Protein AF-A0A7C5ZHQ1-F1 (afdb_monomer_lite)

pLDDT: mean 88.55, std 10.85, range [37.56, 97.75]

Structure (mmCIF, N/CA/C/O backbone):
data_AF-A0A7C5ZHQ1-F1
#
_entry.id   AF-A0A7C5ZHQ1-F1
#
loop_
_atom_site.group_PDB
_atom_site.id
_atom_site.type_symbol
_atom_site.label_atom_id
_atom_site.label_alt_id
_atom_site.label_comp_id
_atom_site.label_asym_id
_atom_site.label_entity_id
_atom_site.label_seq_id
_atom_site.pdbx_PDB_ins_code
_atom_site.Cartn_x
_atom_site.Cartn_y
_atom_site.Cartn_z
_atom_site.occupancy
_atom_site.B_iso_or_equiv
_atom_site.auth_seq_id
_atom_site.auth_comp_id
_atom_site.auth_asym_id
_atom_site.auth_atom_id
_atom_site.pdbx_PDB_model_num
ATOM 1 N N . GLU A 1 1 ? 16.120 20.646 -2.372 1.00 39.62 1 GLU A N 1
ATOM 2 C CA . GLU A 1 1 ? 16.881 20.380 -3.609 1.00 39.62 1 GLU A CA 1
ATOM 3 C C . GLU A 1 1 ? 17.070 18.879 -3.757 1.00 39.62 1 GLU A C 1
ATOM 5 O O . GLU A 1 1 ? 17.712 18.281 -2.909 1.00 39.62 1 GLU A O 1
ATOM 10 N N . LEU A 1 2 ? 16.425 18.251 -4.745 1.00 37.56 2 LEU A N 1
ATOM 11 C CA . LEU A 1 2 ? 16.516 16.798 -5.001 1.00 37.56 2 LEU A CA 1
ATOM 12 C C . LEU A 1 2 ? 17.622 16.435 -6.005 1.00 37.56 2 LEU A C 1
ATOM 14 O O . LEU A 1 2 ? 17.904 15.263 -6.223 1.00 37.56 2 LEU A O 1
ATOM 18 N N . LEU A 1 3 ? 18.259 17.443 -6.597 1.00 44.66 3 LEU A N 1
ATOM 19 C CA . LEU A 1 3 ? 19.400 17.299 -7.486 1.00 44.66 3 LEU A CA 1
ATOM 20 C C . LEU A 1 3 ? 20.537 18.077 -6.831 1.00 44.66 3 LEU A C 1
ATOM 22 O O . LEU A 1 3 ? 20.483 19.302 -6.752 1.00 44.66 3 LEU A O 1
ATOM 26 N N . GLY A 1 4 ? 21.498 17.352 -6.259 1.00 46.84 4 GLY A N 1
ATOM 27 C CA . GLY A 1 4 ? 22.698 17.939 -5.672 1.00 46.84 4 GLY A CA 1
ATOM 28 C C . GLY A 1 4 ? 23.539 18.700 -6.703 1.00 46.84 4 GLY A C 1
ATOM 29 O O . GLY A 1 4 ? 23.222 18.751 -7.893 1.00 46.84 4 GLY A O 1
ATOM 30 N N . GLN A 1 5 ? 24.634 19.293 -6.224 1.00 54.59 5 GLN A N 1
ATOM 31 C CA . GLN A 1 5 ? 25.626 19.986 -7.047 1.00 54.59 5 GLN A CA 1
ATOM 32 C C . GLN A 1 5 ? 26.009 19.150 -8.285 1.00 54.59 5 GLN A C 1
ATOM 34 O O . GLN A 1 5 ? 26.248 17.952 -8.168 1.00 54.59 5 GLN A O 1
ATOM 39 N N . ARG A 1 6 ? 26.010 19.807 -9.458 1.00 60.72 6 ARG A N 1
ATOM 40 C CA . ARG A 1 6 ? 26.312 19.296 -10.815 1.00 60.72 6 ARG A CA 1
ATOM 41 C C . ARG A 1 6 ? 26.947 17.895 -10.850 1.00 60.72 6 ARG A C 1
ATOM 43 O O . ARG A 1 6 ? 28.128 17.740 -10.550 1.00 60.72 6 ARG A O 1
ATOM 50 N N . GLY A 1 7 ? 26.179 16.898 -11.294 1.00 61.75 7 GLY A N 1
ATOM 51 C CA . GLY A 1 7 ? 26.716 15.573 -11.601 1.00 61.75 7 GLY A CA 1
ATOM 52 C C . GLY A 1 7 ? 27.712 15.637 -12.763 1.00 61.75 7 GLY A C 1
ATOM 53 O O . GLY A 1 7 ? 27.468 16.316 -13.755 1.00 61.75 7 GLY A O 1
ATOM 54 N N . THR A 1 8 ? 28.835 14.929 -12.645 1.00 73.75 8 THR A N 1
ATOM 55 C CA . THR A 1 8 ? 29.870 14.805 -13.692 1.00 73.75 8 THR A CA 1
ATOM 56 C C . THR A 1 8 ? 29.527 13.767 -14.764 1.00 73.75 8 THR A C 1
ATOM 58 O O . THR A 1 8 ? 30.290 13.578 -15.708 1.00 73.75 8 THR A O 1
ATOM 61 N N . GLN A 1 9 ? 28.394 13.078 -14.619 1.00 79.50 9 GLN A N 1
ATOM 62 C CA . GLN A 1 9 ? 27.964 12.018 -15.524 1.00 79.50 9 GLN A CA 1
ATOM 63 C C . GLN A 1 9 ? 27.298 12.597 -16.773 1.00 79.50 9 GLN A C 1
ATOM 65 O O . GLN A 1 9 ? 26.515 13.546 -16.695 1.00 79.50 9 GLN A O 1
ATOM 70 N N . ARG A 1 10 ? 27.587 12.001 -17.933 1.00 86.06 10 ARG A N 1
ATOM 71 C CA . ARG A 1 10 ? 26.958 12.366 -19.206 1.00 86.06 10 ARG A CA 1
ATOM 72 C C . ARG A 1 10 ? 25.469 12.015 -19.152 1.00 86.06 10 ARG A C 1
ATOM 74 O O . ARG A 1 10 ? 25.137 10.867 -18.885 1.00 86.06 10 ARG A O 1
ATOM 81 N N . LEU A 1 11 ? 24.591 12.983 -19.405 1.00 89.62 11 LEU A N 1
ATOM 82 C CA . LEU A 1 11 ? 23.150 12.766 -19.561 1.00 89.62 11 LEU A CA 1
ATOM 83 C C . LEU A 1 11 ? 22.797 12.823 -21.048 1.00 89.62 11 LEU A C 1
ATOM 85 O O . LEU A 1 11 ? 23.154 13.790 -21.720 1.00 89.62 11 LEU A O 1
ATOM 89 N N . GLN A 1 12 ? 22.076 11.822 -21.542 1.00 90.88 12 GLN A N 1
ATOM 90 C CA . GLN A 1 12 ? 21.557 11.803 -22.907 1.00 90.88 12 GLN A CA 1
ATOM 91 C C . GLN A 1 12 ? 20.102 11.341 -22.943 1.00 90.88 12 GLN A C 1
ATOM 93 O O . GLN A 1 12 ? 19.699 10.479 -22.164 1.00 90.88 12 GLN A O 1
ATOM 98 N N . VAL A 1 13 ? 19.328 11.914 -23.863 1.00 91.00 13 VAL A N 1
ATOM 99 C CA . VAL A 1 13 ? 18.010 11.405 -24.253 1.00 91.00 13 VAL A CA 1
ATOM 100 C C . VAL A 1 13 ? 18.204 10.635 -25.549 1.00 91.00 13 VAL A C 1
ATOM 102 O O . VAL A 1 13 ? 18.866 11.143 -26.456 1.00 91.00 13 VAL A O 1
ATOM 105 N N . ALA A 1 14 ? 17.682 9.418 -25.627 1.00 92.50 14 ALA A N 1
ATOM 106 C CA . ALA A 1 14 ? 17.893 8.549 -26.775 1.00 92.50 14 ALA A CA 1
ATOM 107 C C . ALA A 1 14 ? 16.571 7.963 -27.276 1.00 92.50 14 ALA A C 1
ATOM 109 O O . ALA A 1 14 ? 15.666 7.687 -26.491 1.00 92.50 14 ALA A O 1
ATOM 110 N N . ASP A 1 15 ? 16.490 7.777 -28.592 1.00 91.06 15 ASP A N 1
ATOM 111 C CA . ASP A 1 15 ? 15.394 7.086 -29.271 1.00 91.06 15 ASP A CA 1
ATOM 112 C C . ASP A 1 15 ? 15.717 5.578 -29.314 1.00 91.06 15 ASP A C 1
ATOM 114 O O . ASP A 1 15 ? 16.823 5.214 -29.741 1.00 91.06 15 ASP A O 1
ATOM 118 N N . PRO A 1 16 ? 14.794 4.693 -28.892 1.00 89.38 16 PRO A N 1
ATOM 119 C CA . PRO A 1 16 ? 15.005 3.245 -28.878 1.00 89.38 16 PRO A CA 1
ATOM 120 C C . PRO A 1 16 ? 15.364 2.697 -30.260 1.00 89.38 16 PRO A C 1
ATOM 122 O O . PRO A 1 16 ? 16.116 1.730 -30.366 1.00 89.38 16 PRO A O 1
ATOM 125 N N . ASN A 1 17 ? 14.871 3.319 -31.331 1.00 87.19 17 ASN A N 1
ATOM 126 C CA . ASN A 1 17 ? 15.088 2.877 -32.701 1.00 87.19 17 ASN A CA 1
ATOM 127 C C . ASN A 1 17 ? 16.434 3.315 -33.279 1.00 87.19 17 ASN A C 1
ATOM 129 O O . ASN A 1 17 ? 16.957 2.637 -34.168 1.00 87.19 17 ASN A O 1
ATOM 133 N N . ALA A 1 18 ? 17.010 4.397 -32.753 1.00 88.38 18 ALA A N 1
ATOM 134 C CA . ALA A 1 18 ? 18.324 4.904 -33.145 1.00 88.38 18 ALA A CA 1
ATOM 135 C C . ALA A 1 18 ? 19.458 4.405 -32.231 1.00 88.38 18 ALA A C 1
ATOM 137 O O . ALA A 1 18 ? 20.627 4.437 -32.620 1.00 88.38 18 ALA A O 1
ATOM 138 N N . CYS A 1 19 ? 19.134 3.944 -31.021 1.00 87.69 19 CYS A N 1
ATOM 139 C CA . CYS A 1 19 ? 20.106 3.450 -30.056 1.00 87.69 19 CYS A CA 1
ATOM 140 C C . CYS A 1 19 ? 20.416 1.962 -30.286 1.00 87.69 19 CYS A C 1
ATOM 142 O O . CYS A 1 19 ? 19.521 1.118 -30.330 1.00 87.69 19 CYS A O 1
ATOM 144 N N . THR A 1 20 ? 21.701 1.637 -30.432 1.00 85.69 20 THR A N 1
ATOM 145 C CA . THR A 1 20 ? 22.190 0.257 -30.619 1.00 85.69 20 THR A CA 1
ATOM 146 C C . THR A 1 20 ? 22.999 -0.259 -29.430 1.00 85.69 20 THR A C 1
ATOM 148 O O . THR A 1 20 ? 23.159 -1.468 -29.294 1.00 85.69 20 THR A O 1
ATOM 151 N N . ALA A 1 21 ? 23.483 0.634 -28.561 1.00 87.69 21 ALA A N 1
ATOM 152 C CA . ALA A 1 21 ? 24.219 0.307 -27.346 1.00 87.69 21 ALA A CA 1
ATOM 153 C C . ALA A 1 21 ? 24.076 1.427 -26.304 1.00 87.69 21 ALA A C 1
ATOM 155 O O . ALA A 1 21 ? 23.917 2.600 -26.654 1.00 87.69 21 ALA A O 1
ATOM 156 N N . LEU A 1 22 ? 24.148 1.059 -25.023 1.00 90.69 22 LEU A N 1
ATOM 157 C CA . LEU A 1 22 ? 24.179 2.011 -23.916 1.00 90.69 22 LEU A CA 1
ATOM 158 C C . LEU A 1 22 ? 25.616 2.472 -23.661 1.00 90.69 22 LEU A C 1
ATOM 160 O O . LEU A 1 22 ? 26.512 1.658 -23.456 1.00 90.69 22 LEU A O 1
ATOM 164 N N . GLU A 1 23 ? 25.808 3.786 -23.630 1.00 87.50 23 GLU A N 1
ATOM 165 C CA . GLU A 1 23 ? 27.085 4.419 -23.299 1.00 87.50 23 GLU A CA 1
ATOM 166 C C . GLU A 1 23 ? 27.177 4.715 -21.790 1.00 87.50 23 GLU A C 1
ATOM 168 O O . GLU A 1 23 ? 26.143 4.953 -21.151 1.00 87.50 23 GLU A O 1
ATOM 173 N N . PRO A 1 24 ? 28.391 4.774 -21.205 1.00 90.06 24 PRO A N 1
ATOM 174 C CA . PRO A 1 24 ? 28.573 5.168 -19.812 1.00 90.06 24 PRO A CA 1
ATOM 175 C C . PRO A 1 24 ? 27.948 6.536 -19.502 1.00 90.06 24 PRO A C 1
ATOM 177 O O . PRO A 1 24 ? 28.235 7.542 -20.158 1.00 90.06 24 PRO A O 1
ATOM 180 N N . GLY A 1 25 ? 27.110 6.575 -18.467 1.00 91.62 25 GLY A N 1
ATOM 181 C CA . GLY A 1 25 ? 26.394 7.771 -18.035 1.00 91.62 25 GLY A CA 1
ATOM 182 C C . GLY A 1 25 ? 24.930 7.479 -17.716 1.00 91.62 25 GLY A C 1
ATOM 183 O O . GLY A 1 25 ? 24.566 6.373 -17.324 1.00 91.62 25 GLY A O 1
ATOM 184 N N . ILE A 1 26 ? 24.087 8.497 -17.868 1.00 92.94 26 ILE A N 1
ATOM 185 C CA . ILE A 1 26 ? 22.640 8.421 -17.680 1.00 92.94 26 ILE A CA 1
ATOM 186 C C . ILE A 1 26 ? 21.984 8.521 -19.055 1.00 92.94 26 ILE A C 1
ATOM 188 O O . ILE A 1 26 ? 22.068 9.556 -19.717 1.00 92.94 26 ILE A O 1
ATOM 192 N N . THR A 1 27 ? 21.299 7.457 -19.464 1.00 93.56 27 THR A N 1
ATOM 193 C CA . THR A 1 27 ? 20.455 7.456 -20.662 1.00 93.56 27 THR A CA 1
ATOM 194 C C . THR A 1 27 ? 18.993 7.516 -20.240 1.00 93.56 27 THR A C 1
ATOM 196 O O . THR A 1 27 ? 18.531 6.672 -19.476 1.00 93.56 27 THR A O 1
ATOM 199 N N . VAL A 1 28 ? 18.269 8.515 -20.736 1.00 94.00 28 VAL A N 1
ATOM 200 C CA . VAL A 1 28 ? 16.812 8.621 -20.631 1.00 94.00 28 VAL A CA 1
ATOM 201 C C . VAL A 1 28 ? 16.239 8.153 -21.964 1.00 94.00 28 VAL A C 1
ATOM 203 O O . VAL A 1 28 ? 16.342 8.858 -22.966 1.00 94.00 28 VAL A O 1
ATOM 206 N N . GLY A 1 29 ? 15.709 6.934 -21.988 1.00 92.75 29 GLY A N 1
ATOM 207 C CA . GLY A 1 29 ? 15.107 6.361 -23.187 1.00 92.75 29 GLY A CA 1
ATOM 208 C C . GLY A 1 29 ? 13.695 6.891 -23.413 1.00 92.75 29 GLY A C 1
ATOM 209 O O . GLY A 1 29 ? 12.883 6.860 -22.489 1.00 92.75 29 GLY A O 1
ATOM 210 N N . ASP A 1 30 ? 13.406 7.365 -24.623 1.00 93.31 30 ASP A N 1
ATOM 211 C CA . ASP A 1 30 ? 12.029 7.643 -25.037 1.00 93.31 30 ASP A CA 1
ATOM 212 C C . ASP A 1 30 ? 11.257 6.327 -25.227 1.00 93.31 30 ASP A C 1
ATOM 214 O O . ASP A 1 30 ? 11.829 5.322 -25.653 1.00 93.31 30 ASP A O 1
ATOM 218 N N . ALA A 1 31 ? 9.974 6.305 -24.883 1.00 92.81 31 ALA A N 1
ATOM 219 C CA . ALA A 1 31 ? 9.137 5.116 -25.013 1.00 92.81 31 ALA A CA 1
ATOM 220 C C . ALA A 1 31 ? 7.671 5.511 -25.211 1.00 92.81 31 ALA A C 1
ATOM 222 O O . ALA A 1 31 ? 6.992 5.928 -24.270 1.00 92.81 31 ALA A O 1
ATOM 223 N N . GLY A 1 32 ? 7.180 5.363 -26.444 1.00 92.69 32 GLY A N 1
ATOM 224 C CA . GLY A 1 32 ? 5.777 5.595 -26.793 1.00 92.69 32 GLY A CA 1
ATOM 225 C C . GLY A 1 32 ? 4.944 4.313 -26.823 1.00 92.69 32 GLY A C 1
ATOM 226 O O . GLY A 1 32 ? 3.716 4.369 -26.745 1.00 92.69 32 GLY A O 1
ATOM 227 N N . THR A 1 33 ? 5.598 3.156 -26.939 1.00 93.62 33 THR A N 1
ATOM 228 C CA . THR A 1 33 ? 4.967 1.844 -27.117 1.00 93.62 33 THR A CA 1
ATOM 229 C C . THR A 1 33 ? 5.602 0.769 -26.231 1.00 93.62 33 THR A C 1
ATOM 231 O O . THR A 1 33 ? 6.696 0.941 -25.698 1.00 93.62 33 THR A O 1
ATOM 234 N N . ALA A 1 34 ? 4.923 -0.373 -26.076 1.00 92.50 34 ALA A N 1
ATOM 235 C CA . ALA A 1 34 ? 5.486 -1.524 -25.365 1.00 92.50 34 ALA A CA 1
ATOM 236 C C . ALA A 1 34 ? 6.745 -2.080 -26.059 1.00 92.50 34 ALA A C 1
ATOM 238 O O . ALA A 1 34 ? 7.681 -2.495 -25.376 1.00 92.50 34 ALA A O 1
ATOM 239 N N . ASP A 1 35 ? 6.792 -2.021 -27.392 1.00 93.94 35 ASP A N 1
ATOM 240 C CA . ASP A 1 35 ? 7.933 -2.481 -28.187 1.00 93.94 35 ASP A CA 1
ATOM 241 C C . ASP A 1 35 ? 9.181 -1.621 -27.930 1.00 93.94 35 ASP A C 1
ATOM 243 O O . ASP A 1 35 ? 10.290 -2.149 -27.839 1.00 93.94 35 ASP A O 1
ATOM 247 N N . ASP A 1 36 ? 9.007 -0.310 -27.727 1.00 94.94 36 ASP A N 1
ATOM 248 C CA . ASP A 1 36 ? 10.097 0.593 -27.336 1.00 94.94 36 ASP A CA 1
ATOM 249 C C .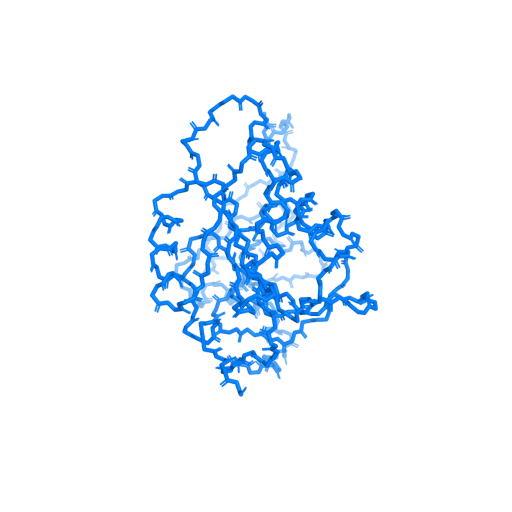 ASP A 1 36 ? 10.706 0.182 -25.987 1.00 94.94 36 ASP A C 1
ATOM 251 O O . ASP A 1 36 ? 11.927 0.141 -25.821 1.00 94.94 36 ASP A O 1
ATOM 255 N N . VAL A 1 37 ? 9.853 -0.171 -25.020 1.00 94.94 37 VAL A N 1
ATOM 256 C CA . VAL A 1 37 ? 10.268 -0.636 -23.687 1.00 94.94 37 VAL A CA 1
ATOM 257 C C . VAL A 1 37 ? 11.000 -1.977 -23.778 1.00 94.94 37 VAL A C 1
ATOM 259 O O . VAL A 1 37 ? 12.043 -2.156 -23.143 1.00 94.94 37 VAL A O 1
ATOM 262 N N . ASP A 1 38 ? 10.497 -2.910 -24.591 1.00 94.06 38 ASP A N 1
ATOM 263 C CA . ASP A 1 38 ? 11.162 -4.192 -24.848 1.00 94.06 38 ASP A CA 1
ATOM 264 C C . ASP A 1 38 ? 12.528 -3.998 -25.518 1.00 94.06 38 ASP A C 1
ATOM 266 O O . ASP A 1 38 ? 13.496 -4.683 -25.164 1.00 94.06 38 ASP A O 1
ATOM 270 N N . ARG A 1 39 ? 12.647 -3.017 -26.419 1.00 94.00 39 ARG A N 1
ATOM 271 C CA . ARG A 1 39 ? 13.914 -2.656 -27.055 1.00 94.00 39 ARG A CA 1
ATOM 272 C C . ARG A 1 39 ? 14.918 -2.115 -26.044 1.00 94.00 39 ARG A C 1
ATOM 274 O O . ARG A 1 39 ? 16.043 -2.612 -26.002 1.00 94.00 39 ARG A O 1
ATOM 281 N N . TRP A 1 40 ? 14.518 -1.197 -25.165 1.00 95.06 40 TRP A N 1
ATOM 282 C CA . TRP A 1 40 ? 15.386 -0.731 -24.078 1.00 95.06 40 TRP A CA 1
ATOM 283 C C . TRP A 1 40 ? 15.836 -1.859 -23.155 1.00 95.06 40 TRP A C 1
ATOM 285 O O . TRP A 1 40 ? 17.006 -1.914 -22.779 1.00 95.06 40 TRP A O 1
ATOM 295 N N . ALA A 1 41 ? 14.935 -2.783 -22.817 1.00 94.81 41 ALA A N 1
ATOM 296 C CA . ALA A 1 41 ? 15.270 -3.920 -21.967 1.00 94.81 41 ALA A CA 1
ATOM 297 C C . ALA A 1 41 ? 16.312 -4.840 -22.622 1.00 94.81 41 ALA A C 1
ATOM 299 O O . ALA A 1 41 ? 17.154 -5.399 -21.919 1.00 94.81 41 ALA A O 1
ATOM 300 N N . SER A 1 42 ? 16.286 -4.965 -23.953 1.00 93.50 42 SER A N 1
ATOM 301 C CA . SER A 1 42 ? 17.243 -5.784 -24.705 1.00 93.50 42 SER A CA 1
ATOM 302 C C . SER A 1 42 ? 18.668 -5.209 -24.727 1.00 93.50 42 SER A C 1
ATOM 304 O O . SER A 1 42 ? 19.627 -5.962 -24.869 1.00 93.50 42 SER A O 1
ATOM 306 N N . LEU A 1 43 ? 18.819 -3.891 -24.543 1.00 93.38 43 LEU A N 1
ATOM 307 C CA . LEU A 1 43 ? 20.116 -3.202 -24.535 1.00 93.38 43 LEU A CA 1
ATOM 308 C C . LEU A 1 43 ? 20.844 -3.266 -23.181 1.00 93.38 43 LEU A C 1
ATOM 310 O O . LEU A 1 43 ? 21.981 -2.803 -23.067 1.00 93.38 43 LEU A O 1
ATOM 314 N N . LEU A 1 44 ? 20.212 -3.808 -22.135 1.00 92.88 44 LEU A N 1
ATOM 315 C CA . LEU A 1 44 ? 20.801 -3.850 -20.798 1.00 92.88 44 LEU A CA 1
ATOM 316 C C . LEU A 1 44 ? 21.887 -4.927 -20.682 1.00 92.88 44 LEU A C 1
ATOM 318 O O . LEU A 1 44 ? 21.608 -6.126 -20.679 1.00 92.88 44 LEU A O 1
ATOM 322 N N . GLY A 1 45 ? 23.128 -4.479 -20.494 1.00 86.94 45 GLY A N 1
ATOM 323 C CA . GLY A 1 45 ? 24.242 -5.317 -20.052 1.00 86.94 45 GLY A CA 1
ATOM 324 C C . GLY A 1 45 ? 24.302 -5.488 -18.527 1.00 86.94 45 GLY A C 1
ATOM 325 O O . GLY A 1 45 ? 23.488 -4.943 -17.783 1.00 86.94 45 GLY A O 1
ATOM 326 N N . GLN A 1 46 ? 25.312 -6.219 -18.041 1.00 86.06 46 GLN A N 1
ATOM 327 C CA . GLN A 1 46 ? 25.541 -6.426 -16.599 1.00 86.06 46 GLN A CA 1
ATOM 328 C C . GLN A 1 46 ? 25.972 -5.152 -15.853 1.00 86.06 46 GLN A C 1
ATOM 330 O O . GLN A 1 46 ? 25.808 -5.072 -14.639 1.00 86.06 46 GLN A O 1
ATOM 335 N N . GLU A 1 47 ? 26.505 -4.162 -16.571 1.00 90.00 47 GLU A N 1
ATOM 336 C CA . GLU A 1 47 ? 27.007 -2.900 -16.009 1.00 90.00 47 GLU A CA 1
ATOM 337 C C . GLU A 1 47 ? 25.948 -1.786 -15.982 1.00 90.00 47 GLU A C 1
ATOM 339 O O . GLU A 1 47 ? 26.191 -0.702 -15.453 1.00 90.00 47 GLU A O 1
ATOM 344 N N . ALA A 1 48 ? 24.760 -2.040 -16.538 1.00 91.56 48 ALA A N 1
ATOM 345 C CA . ALA A 1 48 ? 23.664 -1.085 -16.539 1.00 91.56 48 ALA A CA 1
ATOM 346 C C . ALA A 1 48 ? 22.824 -1.219 -15.260 1.00 91.56 48 ALA A C 1
ATOM 348 O O . ALA A 1 48 ? 22.392 -2.314 -14.893 1.00 91.56 48 ALA A O 1
ATOM 349 N N . LEU A 1 49 ? 22.530 -0.089 -14.612 1.00 93.56 49 LEU A N 1
ATOM 350 C CA . LEU A 1 49 ? 21.551 -0.016 -13.529 1.00 93.56 49 LEU A CA 1
ATOM 351 C C . LEU A 1 49 ? 20.198 0.442 -14.104 1.00 93.56 49 LEU A C 1
ATOM 353 O O . LEU A 1 49 ? 20.029 1.639 -14.351 1.00 93.56 49 LEU A O 1
ATOM 357 N N . PRO A 1 50 ? 19.233 -0.468 -14.342 1.00 94.06 50 PRO A N 1
ATOM 358 C CA . PRO A 1 50 ? 17.939 -0.088 -14.893 1.00 94.06 50 PRO A CA 1
ATOM 359 C C . PRO A 1 50 ? 17.136 0.755 -13.896 1.00 94.06 50 PRO A C 1
ATOM 361 O O . PRO A 1 50 ? 17.080 0.455 -12.702 1.00 94.06 50 PRO A O 1
ATOM 364 N N . CYS A 1 51 ? 16.464 1.784 -14.406 1.00 93.94 51 CYS A N 1
ATOM 365 C CA . CYS A 1 51 ? 15.543 2.627 -13.653 1.00 93.94 51 CYS A CA 1
ATOM 366 C C . CYS A 1 51 ? 14.300 2.881 -14.512 1.00 93.94 51 CYS A C 1
ATOM 368 O O . CYS A 1 51 ? 14.423 3.327 -15.649 1.00 93.94 51 CYS A O 1
ATOM 370 N N . GLY A 1 52 ? 13.113 2.579 -13.988 1.00 92.06 52 GLY A N 1
ATOM 371 C CA . GLY A 1 52 ? 11.860 2.714 -14.726 1.00 92.06 52 GLY A CA 1
ATOM 372 C C . GLY A 1 52 ? 10.655 2.238 -13.921 1.00 92.06 52 GLY A C 1
ATOM 373 O O . GLY A 1 52 ? 10.761 1.958 -12.725 1.00 92.06 52 GLY A O 1
ATOM 374 N N . ALA A 1 53 ? 9.501 2.167 -14.579 1.00 88.56 53 ALA A N 1
ATOM 375 C CA . ALA A 1 53 ? 8.274 1.642 -13.994 1.00 88.56 53 ALA A CA 1
ATOM 376 C C . ALA A 1 53 ? 8.182 0.107 -14.143 1.00 88.56 53 ALA A C 1
ATOM 378 O O . ALA A 1 53 ? 9.112 -0.563 -14.599 1.00 88.56 53 ALA A O 1
ATOM 379 N N . ALA A 1 54 ? 7.075 -0.471 -13.668 1.00 87.88 54 ALA A N 1
ATOM 380 C CA . ALA A 1 54 ? 6.888 -1.920 -13.589 1.00 87.88 54 ALA A CA 1
ATOM 381 C C . ALA A 1 54 ? 6.920 -2.620 -14.960 1.00 87.88 54 ALA A C 1
ATOM 383 O O . ALA A 1 54 ? 7.408 -3.742 -15.059 1.00 87.88 54 ALA A O 1
ATOM 384 N N . ASP A 1 55 ? 6.441 -1.951 -16.004 1.00 90.31 55 ASP A N 1
ATOM 385 C CA . ASP A 1 55 ? 6.477 -2.396 -17.398 1.00 90.31 55 ASP A CA 1
ATOM 386 C C . ASP A 1 55 ? 7.907 -2.604 -17.912 1.00 90.31 55 ASP A C 1
ATOM 388 O O . ASP A 1 55 ? 8.193 -3.634 -18.524 1.00 90.31 55 ASP A O 1
ATOM 392 N N . PHE A 1 56 ? 8.828 -1.693 -17.589 1.00 94.81 56 PHE A N 1
ATOM 393 C CA . PHE A 1 56 ? 10.236 -1.836 -17.941 1.00 94.81 56 PHE A CA 1
ATOM 394 C C . PHE A 1 56 ? 10.866 -3.037 -17.239 1.00 94.81 56 PHE A C 1
ATOM 396 O O . PHE A 1 56 ? 11.496 -3.873 -17.881 1.00 94.81 56 PHE A O 1
ATOM 403 N N . PHE A 1 57 ? 10.628 -3.209 -15.937 1.00 93.31 57 PHE A N 1
ATOM 404 C CA . PHE A 1 57 ? 11.115 -4.396 -15.230 1.00 93.31 57 PHE A CA 1
ATOM 405 C C . PHE A 1 57 ? 10.471 -5.692 -15.738 1.00 93.31 57 PHE A C 1
ATOM 407 O O . PHE A 1 57 ? 11.143 -6.722 -15.798 1.00 93.31 57 PHE A O 1
ATOM 414 N N . GLN A 1 58 ? 9.207 -5.657 -16.162 1.00 91.75 58 GLN A N 1
ATOM 415 C CA . GLN A 1 58 ? 8.561 -6.800 -16.798 1.00 91.75 58 GLN A CA 1
ATOM 416 C C . GLN A 1 58 ? 9.232 -7.150 -18.133 1.00 91.75 58 GLN A C 1
ATOM 418 O O . GLN A 1 58 ? 9.490 -8.328 -18.379 1.00 91.75 58 GLN A O 1
ATOM 423 N N . ALA A 1 59 ? 9.566 -6.156 -18.958 1.00 94.25 59 ALA A N 1
ATOM 424 C CA . ALA A 1 59 ? 10.326 -6.348 -20.190 1.00 94.25 59 ALA A CA 1
ATOM 425 C C . ALA A 1 59 ? 11.697 -6.990 -19.917 1.00 94.25 59 ALA A C 1
ATOM 427 O O . ALA A 1 59 ? 12.048 -7.989 -20.542 1.00 94.25 59 ALA A O 1
ATOM 428 N N . ILE A 1 60 ? 12.431 -6.511 -18.905 1.00 94.88 60 ILE A N 1
ATOM 429 C CA . ILE A 1 60 ? 13.718 -7.094 -18.481 1.00 94.88 60 ILE A CA 1
ATOM 430 C C . ILE A 1 60 ? 13.566 -8.570 -18.097 1.00 94.88 60 ILE A C 1
ATOM 432 O O . ILE A 1 60 ? 14.386 -9.404 -18.480 1.00 94.88 60 ILE A O 1
ATOM 436 N N . LEU A 1 61 ? 12.524 -8.910 -17.336 1.00 93.25 61 LEU A N 1
ATOM 437 C CA . LEU A 1 61 ? 12.251 -10.292 -16.943 1.00 93.25 61 LEU A CA 1
ATOM 438 C C . LEU A 1 61 ? 11.913 -11.167 -18.160 1.00 93.25 61 LEU A C 1
ATOM 440 O O . LEU A 1 61 ? 12.457 -12.266 -18.271 1.00 93.25 61 LEU A O 1
ATOM 444 N N . ARG A 1 62 ? 11.107 -10.665 -19.107 1.00 92.75 62 ARG A N 1
ATOM 445 C CA . ARG A 1 62 ? 10.797 -11.369 -20.365 1.00 92.75 62 ARG A CA 1
ATOM 446 C C . ARG A 1 62 ? 12.050 -11.657 -21.189 1.00 92.75 62 ARG A C 1
ATOM 448 O O . ARG A 1 62 ? 12.217 -12.786 -21.639 1.00 92.75 62 ARG A O 1
ATOM 455 N N . GLN A 1 63 ? 12.960 -10.687 -21.322 1.00 91.25 63 GLN A N 1
ATOM 456 C CA . GLN A 1 63 ? 14.243 -10.870 -22.024 1.00 91.25 63 GLN A CA 1
ATOM 457 C C . GLN A 1 63 ? 15.125 -11.947 -21.373 1.00 91.25 63 GLN A C 1
ATOM 459 O O . GLN A 1 63 ? 15.933 -12.591 -22.036 1.00 91.25 63 GLN A O 1
ATOM 464 N N . ARG A 1 64 ? 14.939 -12.199 -20.073 1.00 91.38 64 ARG A N 1
ATOM 465 C CA . ARG A 1 64 ? 15.606 -13.282 -19.334 1.00 91.38 64 ARG A CA 1
ATOM 466 C C . ARG A 1 64 ? 14.862 -14.622 -19.409 1.00 91.38 64 ARG A C 1
ATOM 468 O O . ARG A 1 64 ? 15.217 -15.549 -18.686 1.00 91.38 64 ARG A O 1
ATOM 475 N N . GLY A 1 65 ? 13.822 -14.728 -20.237 1.00 92.00 65 GLY A N 1
ATOM 476 C CA . GLY A 1 65 ? 12.986 -15.925 -20.360 1.00 92.00 65 GLY A CA 1
ATOM 477 C C . GLY A 1 65 ? 12.070 -16.171 -19.158 1.00 92.00 65 GLY A C 1
ATOM 478 O O . GLY A 1 65 ? 11.560 -17.277 -18.993 1.00 92.00 65 GLY A O 1
ATOM 479 N N . LEU A 1 66 ? 11.868 -15.166 -18.299 1.00 91.94 66 LEU A N 1
ATOM 480 C CA . LEU A 1 66 ? 11.015 -15.272 -17.120 1.00 91.94 66 LEU A CA 1
ATOM 481 C C . LEU A 1 66 ? 9.605 -14.777 -17.447 1.00 91.94 66 LEU A C 1
ATOM 483 O O . LEU A 1 66 ? 9.408 -13.668 -17.943 1.00 91.94 66 LEU A O 1
ATOM 487 N N . GLY A 1 67 ? 8.617 -15.614 -17.140 1.00 84.19 67 GLY A N 1
ATOM 488 C CA . GLY A 1 67 ? 7.198 -15.308 -17.288 1.00 84.19 67 GLY A CA 1
ATOM 489 C C . GLY A 1 67 ? 6.495 -15.114 -15.941 1.00 84.19 67 GLY A C 1
ATOM 490 O O . GLY A 1 67 ? 7.037 -15.471 -14.891 1.00 84.19 67 GLY A O 1
ATOM 491 N N . PRO A 1 68 ? 5.270 -14.565 -15.948 1.00 79.25 68 PRO A N 1
ATOM 492 C CA . PRO A 1 68 ? 4.443 -14.500 -14.752 1.00 79.25 68 PRO A CA 1
ATOM 493 C C . PRO A 1 68 ? 4.103 -15.914 -14.264 1.00 79.25 68 PRO A C 1
ATOM 495 O O . PRO A 1 68 ? 3.674 -16.765 -15.037 1.00 79.25 68 PRO A O 1
ATOM 498 N N . VAL A 1 69 ? 4.282 -16.154 -12.964 1.00 77.25 69 VAL A N 1
ATOM 499 C CA . VAL A 1 69 ? 4.038 -17.471 -12.337 1.00 77.25 69 VAL A CA 1
ATOM 500 C C . VAL A 1 69 ? 2.755 -17.479 -11.498 1.00 77.25 69 VAL A C 1
ATOM 502 O O . VAL A 1 69 ? 2.254 -18.540 -11.137 1.00 77.25 69 VAL A O 1
ATOM 505 N N . ARG A 1 70 ? 2.206 -16.307 -11.156 1.00 72.62 70 ARG A N 1
ATOM 506 C CA . ARG A 1 70 ? 1.093 -16.191 -10.205 1.00 72.62 70 ARG A CA 1
ATOM 507 C C . ARG A 1 70 ? -0.167 -15.638 -10.873 1.00 72.62 70 ARG A C 1
ATOM 509 O O . ARG A 1 70 ? -0.070 -14.604 -11.530 1.00 72.62 70 ARG A O 1
ATOM 516 N N . PRO A 1 71 ? -1.329 -16.288 -10.687 1.00 71.75 71 PRO A N 1
ATOM 517 C CA . PRO A 1 71 ? -2.600 -15.774 -11.175 1.00 71.75 71 PRO A CA 1
ATOM 518 C C . PRO A 1 71 ? -3.095 -14.599 -10.323 1.00 71.75 71 PRO A C 1
ATOM 520 O O . PRO A 1 71 ? -2.661 -14.406 -9.180 1.00 71.75 71 PRO A O 1
ATOM 523 N N . PHE A 1 72 ? -4.051 -13.851 -10.876 1.00 84.88 72 PHE A N 1
ATOM 524 C CA . PHE A 1 72 ? -4.870 -12.947 -10.079 1.00 84.88 72 PHE A CA 1
ATOM 525 C C . PHE A 1 72 ? -5.675 -13.742 -9.044 1.00 84.88 72 PHE A C 1
ATOM 527 O O . PHE A 1 72 ? -6.090 -14.878 -9.273 1.00 84.88 72 PHE A O 1
ATOM 534 N N . LEU A 1 73 ? -5.856 -13.144 -7.875 1.00 87.38 73 LEU A N 1
ATOM 535 C CA . LEU A 1 73 ? -6.684 -13.663 -6.806 1.00 87.38 73 LEU A CA 1
ATOM 536 C C . LEU A 1 73 ? -8.114 -13.181 -7.036 1.00 87.38 73 LEU A C 1
ATOM 538 O O . LEU A 1 73 ? -8.364 -11.981 -7.050 1.00 87.38 73 LEU A O 1
ATOM 542 N N . ASP A 1 74 ? -9.065 -14.107 -7.120 1.00 83.81 74 ASP A N 1
ATOM 543 C CA . ASP A 1 74 ? -10.482 -13.743 -7.271 1.00 83.81 74 ASP A CA 1
ATOM 544 C C . ASP A 1 74 ? -11.138 -13.363 -5.933 1.00 83.81 74 ASP A C 1
ATOM 546 O O . ASP A 1 74 ? -12.206 -12.753 -5.886 1.00 83.81 74 ASP A O 1
ATOM 550 N N . ARG A 1 75 ? -10.526 -13.769 -4.810 1.00 81.62 75 ARG A N 1
ATOM 551 C CA . ARG A 1 75 ? -11.057 -13.554 -3.457 1.00 81.62 75 ARG A CA 1
ATOM 552 C C . ARG A 1 75 ? -9.981 -13.623 -2.384 1.00 81.62 75 ARG A C 1
ATOM 554 O O . ARG A 1 75 ? -9.045 -14.415 -2.473 1.00 81.62 75 ARG A O 1
ATOM 561 N N . MET A 1 76 ? -10.200 -12.881 -1.300 1.00 81.31 76 MET A N 1
ATOM 562 C CA . MET A 1 76 ? -9.428 -13.010 -0.064 1.00 81.31 76 MET A CA 1
ATOM 563 C C . MET A 1 76 ? -10.240 -13.764 0.987 1.00 81.31 76 MET A C 1
ATOM 565 O O . MET A 1 76 ? -11.306 -13.320 1.412 1.00 81.31 76 MET A O 1
ATOM 569 N N . GLN A 1 77 ? -9.722 -14.905 1.437 1.00 78.50 77 GLN A N 1
ATOM 570 C CA . GLN A 1 77 ? -10.288 -15.621 2.581 1.00 78.50 77 GLN A CA 1
ATOM 571 C C . GLN A 1 77 ? -9.923 -14.909 3.894 1.00 78.50 77 GLN A C 1
ATOM 573 O O . GLN A 1 77 ? -8.906 -14.219 3.966 1.00 78.50 77 GLN A O 1
ATOM 578 N N . GLY A 1 78 ? -10.711 -15.097 4.949 1.00 76.31 78 GLY A N 1
ATOM 579 C CA . GLY A 1 78 ? -10.491 -14.472 6.260 1.00 76.31 78 GLY A CA 1
ATOM 580 C C . GLY A 1 78 ? -11.715 -13.698 6.738 1.00 76.31 78 GLY A C 1
ATOM 581 O O . GLY A 1 78 ? -12.499 -13.217 5.918 1.00 76.31 78 GLY A O 1
ATOM 582 N N . GLY A 1 79 ? -11.882 -13.615 8.057 1.00 86.69 79 GLY A N 1
ATOM 583 C CA . GLY A 1 79 ? -13.034 -13.000 8.701 1.00 86.69 79 GLY A CA 1
ATOM 584 C C . GLY A 1 79 ? -12.824 -11.509 8.918 1.00 86.69 79 GLY A C 1
ATOM 585 O O . GLY A 1 79 ? -13.339 -10.692 8.156 1.00 86.69 79 GLY A O 1
ATOM 586 N N . ALA A 1 80 ? -12.068 -11.157 9.957 1.00 93.75 80 ALA A N 1
ATOM 587 C CA . ALA A 1 80 ? -11.939 -9.779 10.416 1.00 93.75 80 ALA A CA 1
ATOM 588 C C . ALA A 1 80 ? -11.115 -8.919 9.439 1.00 93.75 80 ALA A C 1
ATOM 590 O O . ALA A 1 80 ? -9.974 -9.259 9.110 1.00 93.75 80 ALA A O 1
ATOM 591 N N . ARG A 1 81 ? -11.689 -7.794 8.989 1.00 95.38 81 ARG A N 1
ATOM 592 C CA . ARG A 1 81 ? -11.112 -6.887 7.981 1.00 95.38 81 ARG A CA 1
ATOM 593 C C . ARG A 1 81 ? -10.917 -5.479 8.527 1.00 95.38 81 ARG A C 1
ATOM 595 O O . ARG A 1 81 ? -11.886 -4.844 8.943 1.00 95.38 81 ARG A O 1
ATOM 602 N N . LEU A 1 82 ? -9.697 -4.962 8.423 1.00 97.25 82 LEU A N 1
ATOM 603 C CA . LEU A 1 82 ? -9.395 -3.561 8.709 1.00 97.25 82 LEU A CA 1
ATOM 604 C C . LEU A 1 82 ? -8.925 -2.846 7.441 1.00 97.25 82 LEU A C 1
ATOM 606 O O . LEU A 1 82 ? -7.903 -3.205 6.863 1.00 97.25 82 LEU A O 1
ATOM 610 N N . PHE A 1 83 ? -9.652 -1.814 7.025 1.00 96.19 83 PHE A N 1
ATOM 611 C CA . PHE A 1 83 ? -9.243 -0.907 5.955 1.00 96.19 83 PHE A CA 1
ATOM 612 C C . PHE A 1 83 ? -8.581 0.328 6.560 1.00 96.19 83 PHE A C 1
ATOM 614 O O . PHE A 1 83 ? -9.092 0.908 7.514 1.00 96.19 83 PHE A O 1
ATOM 621 N N . VAL A 1 84 ? -7.455 0.744 5.996 1.00 95.88 84 VAL A N 1
ATOM 622 C CA . VAL A 1 84 ? -6.613 1.809 6.530 1.00 95.88 84 VAL A CA 1
ATOM 623 C C . VAL A 1 84 ? -6.297 2.797 5.414 1.00 95.88 84 VAL A C 1
ATOM 625 O O . VAL A 1 84 ? -5.517 2.505 4.504 1.00 95.88 84 VAL A O 1
ATOM 628 N N . CYS A 1 85 ? -6.914 3.975 5.483 1.00 92.06 85 CYS A N 1
ATOM 629 C CA . CYS A 1 85 ? -6.852 4.977 4.421 1.00 92.06 85 CYS A CA 1
ATOM 630 C C . CYS A 1 85 ? -6.173 6.257 4.916 1.00 92.06 85 CYS A C 1
ATOM 632 O O . CYS A 1 85 ? -6.780 7.072 5.611 1.00 92.06 85 CYS A O 1
ATOM 634 N N . GLY A 1 86 ? -4.908 6.466 4.547 1.00 86.25 86 GLY A N 1
ATOM 635 C CA . GLY A 1 86 ? -4.145 7.643 4.981 1.00 86.25 86 GLY A CA 1
ATOM 636 C C . GLY A 1 86 ? -4.194 8.840 4.031 1.00 86.25 86 GLY A C 1
ATOM 637 O O . GLY A 1 86 ? -3.366 9.737 4.153 1.00 86.25 86 GLY A O 1
ATOM 638 N N . SER A 1 87 ? -5.128 8.876 3.078 1.00 75.00 87 SER A N 1
ATOM 639 C CA . SER A 1 87 ? -5.335 10.033 2.202 1.00 75.00 87 SER A CA 1
ATOM 640 C C . SER A 1 87 ? -6.531 10.868 2.666 1.00 75.00 87 SER A C 1
ATOM 642 O O . SER A 1 87 ? -7.584 10.322 2.994 1.00 75.00 87 SER A O 1
ATOM 644 N N . ALA A 1 88 ? -6.401 12.197 2.628 1.00 66.94 88 ALA A N 1
ATOM 645 C CA . ALA A 1 88 ? -7.486 13.164 2.852 1.00 66.94 88 ALA A CA 1
ATOM 646 C C . ALA A 1 88 ? -8.187 13.612 1.544 1.00 66.94 88 ALA A C 1
ATOM 648 O O . ALA A 1 88 ? -8.938 14.589 1.518 1.00 66.94 88 ALA A O 1
ATOM 649 N N . SER A 1 89 ? -7.906 12.932 0.429 1.00 67.75 89 SER A N 1
ATOM 650 C CA . SER A 1 89 ? -8.370 13.316 -0.908 1.00 67.75 89 SER A CA 1
ATOM 651 C C . SER A 1 89 ? -9.884 13.149 -1.126 1.00 67.75 89 SER A C 1
ATOM 653 O O . SER A 1 89 ? -10.588 12.502 -0.351 1.00 67.75 89 SER A O 1
ATOM 655 N N . ALA A 1 90 ? -10.398 13.703 -2.232 1.00 61.47 90 ALA A N 1
ATOM 656 C CA . ALA A 1 90 ? -11.783 13.484 -2.665 1.00 61.47 90 ALA A CA 1
ATOM 657 C C . ALA A 1 90 ? -12.101 11.999 -2.905 1.00 61.47 90 ALA A C 1
ATOM 659 O O . ALA A 1 90 ? -13.198 11.551 -2.574 1.00 61.47 90 ALA A O 1
ATOM 660 N N . TYR A 1 91 ? -11.121 11.238 -3.397 1.00 71.62 91 TYR A N 1
ATOM 661 C CA . TYR A 1 91 ? -11.231 9.795 -3.585 1.00 71.62 91 TYR A CA 1
ATOM 662 C C . TYR A 1 91 ? -11.496 9.066 -2.257 1.00 71.62 91 TYR A C 1
ATOM 664 O O . TYR A 1 91 ? -12.360 8.197 -2.191 1.00 71.62 91 TYR A O 1
ATOM 672 N N . SER A 1 92 ? -10.865 9.501 -1.163 1.00 73.06 92 SER A N 1
ATOM 673 C CA . SER A 1 92 ? -11.071 8.921 0.170 1.00 73.06 92 SER A CA 1
ATOM 674 C C . SER A 1 92 ? -12.510 9.065 0.681 1.00 73.06 92 SER A C 1
ATOM 676 O O . SER A 1 92 ? -12.989 8.212 1.425 1.00 73.06 92 SER A O 1
ATOM 678 N N . ARG A 1 93 ? -13.219 10.135 0.287 1.00 77.50 93 ARG A N 1
ATOM 679 C CA . ARG A 1 93 ? -14.633 10.334 0.652 1.00 77.50 93 ARG A CA 1
ATOM 680 C C . ARG A 1 93 ? -15.554 9.396 -0.111 1.00 77.50 93 ARG A C 1
ATOM 682 O O . ARG A 1 93 ? -16.487 8.857 0.473 1.00 77.50 93 ARG A O 1
ATOM 689 N N . GLU A 1 94 ? -15.294 9.197 -1.398 1.00 84.12 94 GLU A N 1
ATOM 690 C CA . GLU A 1 94 ? -16.056 8.226 -2.180 1.00 84.12 94 GLU A CA 1
ATOM 691 C C . GLU A 1 94 ? -15.787 6.802 -1.692 1.00 84.12 94 GLU A C 1
ATOM 693 O O . GLU A 1 94 ? -16.715 6.014 -1.528 1.00 84.12 94 GLU A O 1
ATOM 698 N N . LEU A 1 95 ? -14.536 6.506 -1.336 1.00 85.00 95 LEU A N 1
ATOM 699 C CA . LEU A 1 95 ? -14.176 5.233 -0.734 1.00 85.00 95 LEU A CA 1
ATOM 700 C C . LEU A 1 95 ? -14.928 4.971 0.579 1.00 85.00 95 LEU A C 1
ATOM 702 O O . LEU A 1 95 ? -15.425 3.864 0.773 1.00 85.00 95 LEU A O 1
ATOM 706 N N . ALA A 1 96 ? -15.058 5.974 1.453 1.00 87.31 96 ALA A N 1
ATOM 707 C CA . ALA A 1 96 ? -15.853 5.851 2.674 1.00 87.31 96 ALA A CA 1
ATOM 708 C C . ALA A 1 96 ? -17.313 5.470 2.364 1.00 87.31 96 ALA A C 1
ATOM 710 O O . ALA A 1 96 ? -17.825 4.508 2.931 1.00 87.31 96 ALA A O 1
ATOM 711 N N . ARG A 1 97 ? -17.949 6.138 1.391 1.00 88.44 97 ARG A N 1
ATOM 712 C CA . ARG A 1 97 ? -19.324 5.814 0.966 1.00 88.44 97 ARG A CA 1
ATOM 713 C C . ARG A 1 97 ? -19.449 4.412 0.376 1.00 88.44 97 ARG A C 1
ATOM 715 O O . ARG A 1 97 ? -20.439 3.722 0.610 1.00 88.44 97 ARG A O 1
ATOM 722 N N . ILE A 1 98 ? -18.469 3.979 -0.418 1.00 90.19 98 ILE A N 1
ATOM 723 C CA . ILE A 1 98 ? -18.415 2.604 -0.935 1.00 90.19 98 ILE A CA 1
ATOM 724 C C . ILE A 1 98 ? -18.328 1.618 0.237 1.00 90.19 98 ILE A C 1
ATOM 726 O O . ILE A 1 98 ? -19.097 0.661 0.287 1.00 90.19 98 ILE A O 1
ATOM 730 N N . ALA A 1 99 ? -17.457 1.877 1.213 1.00 91.69 99 ALA A N 1
ATOM 731 C CA . ALA A 1 99 ? -17.283 1.014 2.376 1.00 91.69 99 ALA A CA 1
ATOM 732 C C . ALA A 1 99 ? -18.586 0.869 3.181 1.00 91.69 99 ALA A C 1
ATOM 734 O O . ALA A 1 99 ? -18.982 -0.249 3.517 1.00 91.69 99 ALA A O 1
ATOM 735 N N . GLU A 1 100 ? -19.292 1.975 3.420 1.00 92.19 100 GLU A N 1
ATOM 736 C CA . GLU A 1 100 ? -20.588 1.985 4.111 1.00 92.19 100 GLU A CA 1
ATOM 737 C C . GLU A 1 100 ? -21.638 1.147 3.370 1.00 92.19 100 GLU A C 1
ATOM 739 O O . GLU A 1 100 ? -22.319 0.329 3.993 1.00 92.19 100 GLU A O 1
ATOM 744 N N . ARG A 1 101 ? -21.712 1.253 2.032 1.00 91.75 101 ARG A N 1
ATOM 745 C CA . ARG A 1 101 ? -22.587 0.397 1.204 1.00 91.75 101 ARG A CA 1
ATOM 746 C C . ARG A 1 101 ? -22.275 -1.094 1.358 1.00 91.75 101 ARG A C 1
ATOM 748 O O . ARG A 1 101 ? -23.179 -1.920 1.276 1.00 91.75 101 ARG A O 1
ATOM 755 N N . HIS A 1 102 ? -21.023 -1.441 1.650 1.00 90.38 102 HIS A N 1
ATOM 756 C CA . HIS A 1 102 ? -20.583 -2.811 1.930 1.00 90.38 102 HIS A CA 1
ATOM 757 C C . HIS A 1 102 ? -20.588 -3.177 3.425 1.00 90.38 102 HIS A C 1
ATOM 759 O O . HIS A 1 102 ? -19.943 -4.154 3.829 1.00 90.38 102 HIS A O 1
ATOM 765 N N . SER A 1 103 ? -21.338 -2.431 4.247 1.00 90.56 103 SER A N 1
ATOM 766 C CA . SER A 1 103 ? -21.468 -2.650 5.695 1.00 90.56 103 SER A CA 1
ATOM 767 C C . SER A 1 103 ? -20.128 -2.618 6.442 1.00 90.56 103 SER A C 1
ATOM 769 O O . SER A 1 103 ? -19.942 -3.321 7.436 1.00 90.56 103 SER A O 1
ATOM 771 N N . VAL A 1 104 ? -19.172 -1.828 5.954 1.00 93.94 104 VAL A N 1
ATOM 772 C CA . VAL A 1 104 ? -17.927 -1.527 6.663 1.00 93.94 104 VAL A CA 1
ATOM 773 C C . VAL A 1 104 ? -18.154 -0.281 7.507 1.00 93.94 104 VAL A C 1
ATOM 775 O O . VAL A 1 104 ? -18.602 0.745 7.000 1.00 93.94 104 VAL A O 1
ATOM 778 N N . HIS A 1 105 ? -17.843 -0.358 8.799 1.00 95.31 105 HIS A N 1
ATOM 779 C CA . HIS A 1 105 ? -17.997 0.790 9.684 1.00 95.31 105 HIS A CA 1
ATOM 780 C C . HIS A 1 105 ? -16.833 1.770 9.492 1.00 95.31 105 HIS A C 1
ATOM 782 O O . HIS A 1 105 ? -15.685 1.415 9.766 1.00 95.31 105 HIS A O 1
ATOM 788 N N . VAL A 1 106 ? -17.119 2.977 8.997 1.00 95.12 106 VAL A N 1
ATOM 789 C CA . VAL A 1 106 ? -16.109 4.015 8.743 1.00 95.12 106 VAL A CA 1
ATOM 790 C C . VAL A 1 106 ? -15.909 4.873 9.991 1.00 95.12 106 VAL A C 1
ATOM 792 O O . VAL A 1 106 ? -16.856 5.430 10.535 1.00 95.12 106 VAL A O 1
ATOM 795 N N . LEU A 1 107 ? -14.659 4.979 10.433 1.00 95.31 107 LEU A N 1
ATOM 796 C CA . LEU A 1 107 ? -14.238 5.610 11.678 1.00 95.31 107 LEU A CA 1
ATOM 797 C C . LEU A 1 107 ? -13.173 6.679 11.387 1.00 95.31 107 LEU A C 1
ATOM 799 O O . LEU A 1 107 ? -11.987 6.344 11.265 1.00 95.31 107 LEU A O 1
ATOM 803 N N . PRO A 1 108 ? -13.572 7.956 11.255 1.00 93.44 108 PRO A N 1
ATOM 804 C CA . PRO A 1 108 ? -12.635 9.042 11.010 1.00 93.44 108 PRO A CA 1
ATOM 805 C C . PRO A 1 108 ? -11.693 9.273 12.190 1.00 93.44 108 PRO A C 1
ATOM 807 O O . PRO A 1 108 ? -12.035 9.011 13.341 1.00 93.44 108 PRO A O 1
ATOM 810 N N . MET A 1 109 ? -10.493 9.769 11.889 1.00 92.00 109 MET A N 1
ATOM 811 C CA . MET A 1 109 ? -9.436 10.010 12.867 1.00 92.00 109 MET A CA 1
ATOM 812 C C . MET A 1 109 ? -9.874 10.991 13.950 1.00 92.00 109 MET A C 1
ATOM 814 O O . MET A 1 109 ? -10.114 12.172 13.677 1.00 92.00 109 MET A O 1
ATOM 818 N N . LEU A 1 110 ? -9.878 10.518 15.195 1.00 91.38 110 LEU A N 1
ATOM 819 C CA . LEU A 1 110 ? -10.104 11.339 16.383 1.00 91.38 110 LEU A CA 1
ATOM 820 C C . LEU A 1 110 ? -8.782 11.833 16.977 1.00 91.38 110 LEU A C 1
ATOM 822 O O . LEU A 1 110 ? -7.745 11.190 16.826 1.00 91.38 110 LEU A O 1
ATOM 826 N N . ASP A 1 111 ? -8.838 12.974 17.665 1.00 88.56 111 ASP A N 1
ATOM 827 C CA . ASP A 1 111 ? -7.687 13.499 18.412 1.00 88.56 111 ASP A CA 1
ATOM 828 C C . ASP A 1 111 ? -7.401 12.637 19.655 1.00 88.56 111 ASP A C 1
ATOM 830 O O . ASP A 1 111 ? -6.245 12.351 19.970 1.00 88.56 111 ASP A O 1
ATOM 834 N N . GLU A 1 112 ? -8.455 12.145 20.316 1.00 93.25 112 GLU A N 1
ATOM 835 C CA . GLU A 1 112 ? -8.357 11.204 21.434 1.00 93.25 112 GLU A CA 1
ATOM 836 C C . GLU A 1 112 ? -8.135 9.766 20.940 1.00 93.25 112 GLU A C 1
ATOM 838 O O . GLU A 1 112 ? -9.066 9.047 20.562 1.00 93.25 112 GLU A O 1
ATOM 843 N N . ARG A 1 113 ? -6.870 9.334 20.952 1.00 92.44 113 ARG A N 1
ATOM 844 C CA . ARG A 1 113 ? -6.440 8.041 20.395 1.00 92.44 113 ARG A CA 1
ATOM 845 C C . ARG A 1 113 ? -7.084 6.837 21.071 1.00 92.44 113 ARG A C 1
ATOM 847 O O . ARG A 1 113 ? -7.527 5.932 20.372 1.00 92.44 113 ARG A O 1
ATOM 854 N N . ASP A 1 114 ? -7.176 6.829 22.398 1.00 94.56 114 ASP A N 1
ATOM 855 C CA . ASP A 1 114 ? -7.758 5.702 23.138 1.00 94.56 114 ASP A CA 1
ATOM 856 C C . ASP A 1 114 ? -9.243 5.510 22.812 1.00 94.56 114 ASP A C 1
ATOM 858 O O . ASP A 1 114 ? -9.709 4.380 22.639 1.00 94.56 114 ASP A O 1
ATOM 862 N N . VAL A 1 115 ? -9.971 6.618 22.634 1.00 96.31 115 VAL A N 1
ATOM 863 C CA . VAL A 1 115 ? -11.365 6.599 22.178 1.00 96.31 115 VAL A CA 1
ATOM 864 C C . VAL A 1 115 ? -11.446 6.016 20.771 1.00 96.31 115 VAL A C 1
ATOM 866 O O . VAL A 1 115 ? -12.270 5.136 20.517 1.00 96.31 115 VAL A O 1
ATOM 869 N N . TRP A 1 116 ? -10.562 6.443 19.865 1.00 96.38 116 TRP A N 1
ATOM 870 C CA . TRP A 1 116 ? -10.536 5.929 18.496 1.00 96.38 116 TRP A CA 1
ATOM 871 C C . TRP A 1 116 ? -10.237 4.426 18.449 1.00 96.38 116 TRP A C 1
ATOM 873 O O . TRP A 1 116 ? -10.964 3.675 17.801 1.00 96.38 116 TRP A O 1
ATOM 883 N N . ILE A 1 117 ? -9.236 3.962 19.202 1.00 97.31 117 ILE A N 1
ATOM 884 C CA . ILE A 1 117 ? -8.900 2.537 19.341 1.00 97.31 117 ILE A CA 1
ATOM 885 C C . ILE A 1 117 ? -10.111 1.749 19.860 1.00 97.31 117 ILE A C 1
ATOM 887 O O . ILE A 1 117 ? -10.442 0.693 19.313 1.00 97.31 117 ILE A O 1
ATOM 891 N N . GLY A 1 118 ? -10.801 2.267 20.882 1.00 97.56 118 GLY A N 1
ATOM 892 C CA . GLY A 1 118 ? -12.009 1.655 21.436 1.00 97.56 118 GLY A CA 1
ATOM 893 C C . GLY A 1 118 ? -13.136 1.519 20.408 1.00 97.56 118 GLY A C 1
ATOM 894 O O . GLY A 1 118 ? -13.749 0.455 20.309 1.00 97.56 118 GLY A O 1
ATOM 895 N N . GLN A 1 119 ? -13.368 2.553 19.596 1.00 97.62 119 GLN A N 1
ATOM 896 C CA . GLN A 1 119 ? -14.371 2.526 18.528 1.00 97.62 119 GLN A CA 1
ATOM 897 C C . GLN A 1 119 ? -14.021 1.526 17.421 1.00 97.62 119 GLN A C 1
ATOM 899 O O . GLN A 1 119 ? -14.894 0.784 16.966 1.00 97.62 119 GLN A O 1
ATOM 904 N N . VAL A 1 120 ? -12.748 1.458 17.014 1.00 97.62 120 VAL A N 1
ATOM 905 C CA . VAL A 1 120 ? -12.283 0.488 16.009 1.00 97.62 120 VAL A CA 1
ATOM 906 C C . VAL A 1 120 ? -12.468 -0.936 16.511 1.00 97.62 120 VAL A C 1
ATOM 908 O O . VAL A 1 120 ? -13.006 -1.772 15.783 1.00 97.62 120 VAL A O 1
ATOM 911 N N . ARG A 1 121 ? -12.100 -1.207 17.768 1.00 97.50 121 ARG A N 1
ATOM 912 C CA . ARG A 1 121 ? -12.309 -2.520 18.384 1.00 97.50 121 ARG A CA 1
ATOM 913 C C . ARG A 1 121 ? -13.789 -2.894 18.413 1.00 97.50 121 ARG A C 1
ATOM 915 O O . ARG A 1 121 ? -14.143 -3.954 17.909 1.00 97.50 121 ARG A O 1
ATOM 922 N N . ALA A 1 122 ? -14.652 -2.010 18.911 1.00 96.81 122 ALA A N 1
ATOM 923 C CA . ALA A 1 122 ? -16.090 -2.270 18.975 1.00 96.81 122 ALA A CA 1
ATOM 924 C C . ALA A 1 122 ? -16.701 -2.531 17.584 1.00 96.81 122 ALA A C 1
ATOM 926 O O . ALA A 1 122 ? -17.580 -3.380 17.425 1.00 96.81 122 ALA A O 1
ATOM 927 N N . ALA A 1 123 ? -16.228 -1.828 16.551 1.00 96.31 123 ALA A N 1
ATOM 928 C CA . ALA A 1 123 ? -16.657 -2.057 15.176 1.00 96.31 123 ALA A CA 1
ATOM 929 C C . ALA A 1 123 ? -16.205 -3.423 14.634 1.00 96.31 123 ALA A C 1
ATOM 931 O O . ALA A 1 123 ? -17.002 -4.126 14.007 1.00 96.31 123 ALA A O 1
ATOM 932 N N . LEU A 1 124 ? -14.956 -3.815 14.901 1.00 95.94 124 LEU A N 1
ATOM 933 C CA . LEU A 1 124 ? -14.423 -5.122 14.514 1.00 95.94 124 LEU A CA 1
ATOM 934 C C . LEU A 1 124 ? -15.122 -6.267 15.258 1.00 95.94 124 LEU A C 1
ATOM 936 O O . LEU A 1 124 ? -15.494 -7.245 14.621 1.00 95.94 124 LEU A O 1
ATOM 940 N N . GLU A 1 125 ? -15.367 -6.139 16.560 1.00 94.00 125 GLU A N 1
ATOM 941 C CA . GLU A 1 125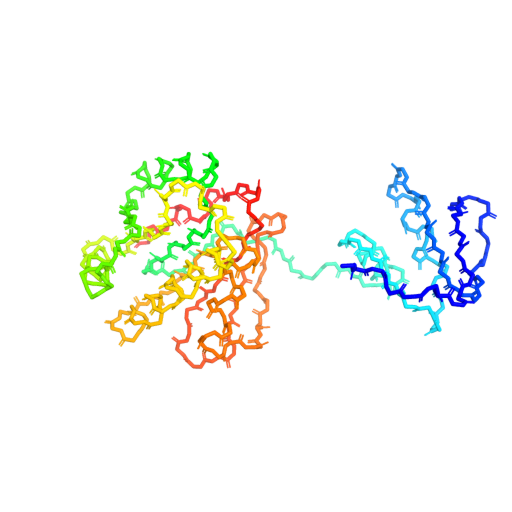 ? -16.073 -7.148 17.363 1.00 94.00 125 GLU A CA 1
ATOM 942 C C . GLU A 1 125 ? -17.524 -7.335 16.900 1.00 94.00 125 GLU A C 1
ATOM 944 O O . GLU A 1 125 ? -18.007 -8.460 16.792 1.00 94.00 125 GLU A O 1
ATOM 949 N N . ARG A 1 126 ? -18.220 -6.237 16.582 1.00 92.94 126 ARG A N 1
ATOM 950 C CA . ARG A 1 12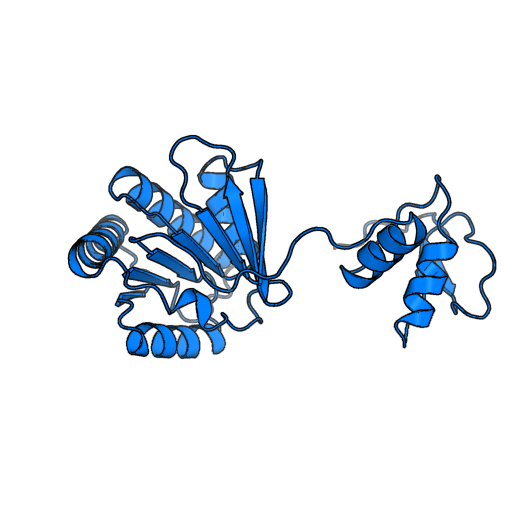6 ? -19.639 -6.271 16.204 1.00 92.94 126 ARG A CA 1
ATOM 951 C C . ARG A 1 126 ? -19.878 -6.702 14.759 1.00 92.94 126 ARG A C 1
ATOM 953 O O . ARG A 1 126 ? -20.846 -7.405 14.486 1.00 92.94 126 ARG A O 1
ATOM 960 N N . ALA A 1 127 ? -19.067 -6.213 13.823 1.00 91.62 127 ALA A N 1
ATOM 961 C CA . ALA A 1 127 ? -19.323 -6.358 12.388 1.00 91.62 127 ALA A CA 1
ATOM 962 C C . ALA A 1 127 ? -18.244 -7.159 11.647 1.00 91.62 127 ALA A C 1
ATOM 964 O O . ALA A 1 127 ? -18.412 -7.461 10.465 1.00 91.62 127 ALA A O 1
ATOM 965 N N . GLY A 1 128 ? -17.113 -7.455 12.295 1.00 94.00 128 GLY A N 1
ATOM 966 C CA . GLY A 1 128 ? -15.946 -8.068 11.661 1.00 94.00 128 GLY A CA 1
ATOM 967 C C . GLY A 1 128 ? -15.247 -7.162 10.646 1.00 94.00 128 GLY A C 1
ATOM 968 O O . GLY A 1 128 ? -14.327 -7.608 9.968 1.00 94.00 128 GLY A O 1
ATOM 969 N N . ARG A 1 129 ? -15.686 -5.909 10.464 1.00 94.69 129 ARG A N 1
ATOM 970 C CA . ARG A 1 129 ? -15.192 -5.026 9.400 1.00 94.69 129 ARG A CA 1
ATOM 971 C C . ARG A 1 129 ? -15.194 -3.569 9.838 1.00 94.69 129 ARG A C 1
ATOM 973 O O . ARG A 1 129 ? -16.246 -3.022 10.165 1.00 94.69 129 ARG A O 1
ATOM 980 N N . ALA A 1 130 ? -14.037 -2.927 9.759 1.00 97.06 130 ALA A N 1
ATOM 981 C CA . ALA A 1 130 ? -13.884 -1.507 10.053 1.00 97.06 130 ALA A CA 1
ATOM 982 C C . ALA A 1 130 ? -12.987 -0.826 9.017 1.00 97.06 130 ALA A C 1
ATOM 984 O O . ALA A 1 130 ? -12.089 -1.448 8.450 1.00 97.06 130 ALA A O 1
ATOM 985 N N . MET A 1 131 ? -13.221 0.461 8.788 1.00 96.12 131 MET A N 1
ATOM 986 C CA . MET A 1 131 ? -12.356 1.336 8.008 1.00 96.12 131 MET A CA 1
ATOM 987 C C . MET A 1 131 ? -11.947 2.517 8.872 1.00 96.12 131 MET A C 1
ATOM 989 O O . MET A 1 131 ? -12.808 3.212 9.395 1.00 96.12 131 MET A O 1
ATOM 993 N N . ILE A 1 132 ? -10.649 2.779 8.966 1.00 95.62 132 ILE A N 1
ATOM 994 C CA . ILE A 1 132 ? -10.121 4.012 9.543 1.00 95.62 132 ILE A CA 1
ATOM 995 C C . ILE A 1 132 ? -9.604 4.923 8.439 1.00 95.62 132 ILE A C 1
ATOM 997 O O . ILE A 1 132 ? -8.979 4.468 7.475 1.00 95.62 132 ILE A O 1
ATOM 1001 N N . ASN A 1 133 ? -9.860 6.220 8.572 1.00 92.69 133 ASN A N 1
ATOM 1002 C CA . ASN A 1 133 ? -9.353 7.218 7.641 1.00 92.69 133 ASN A CA 1
ATOM 1003 C C . ASN A 1 133 ? -8.977 8.518 8.359 1.00 92.69 133 ASN A C 1
ATOM 1005 O O . ASN A 1 133 ? -9.414 8.775 9.476 1.00 92.69 133 ASN A O 1
ATOM 1009 N N . ILE A 1 134 ? -8.144 9.347 7.725 1.00 86.88 134 ILE A N 1
ATOM 1010 C CA . ILE A 1 134 ? -7.787 10.653 8.301 1.00 86.88 134 ILE A CA 1
ATOM 1011 C C . ILE A 1 134 ? -9.001 11.591 8.277 1.00 86.88 134 ILE A C 1
ATOM 1013 O O . ILE A 1 134 ? -9.252 12.262 9.267 1.00 86.88 134 ILE A O 1
ATOM 1017 N N . ALA A 1 135 ? -9.750 11.639 7.165 1.00 77.50 135 ALA A N 1
ATOM 1018 C CA . ALA A 1 135 ? -10.967 12.451 6.969 1.00 77.50 135 ALA A CA 1
ATOM 1019 C C . ALA A 1 135 ? -10.906 13.916 7.468 1.00 77.50 135 ALA A C 1
ATOM 1021 O O . ALA A 1 135 ? -11.939 14.534 7.717 1.00 77.50 135 ALA A O 1
ATOM 1022 N N . ARG A 1 136 ? -9.708 14.502 7.566 1.00 74.81 136 ARG A N 1
ATOM 1023 C CA . ARG A 1 136 ? -9.490 15.906 7.936 1.00 74.81 136 ARG A CA 1
ATOM 1024 C C . ARG A 1 136 ? -9.262 16.768 6.696 1.00 74.81 136 ARG A C 1
ATOM 1026 O O . ARG A 1 136 ? -8.826 16.246 5.667 1.00 74.81 136 ARG A O 1
ATOM 1033 N N . PRO A 1 137 ? -9.534 18.083 6.768 1.00 73.06 137 PRO A N 1
ATOM 1034 C CA . PRO A 1 137 ? -9.066 19.025 5.759 1.00 73.06 137 PRO A CA 1
ATOM 1035 C C . PRO A 1 137 ? -7.554 18.891 5.542 1.00 73.06 137 PRO A C 1
ATOM 1037 O O . PRO A 1 137 ? -6.824 18.487 6.445 1.00 73.06 137 PRO A O 1
ATOM 1040 N N . ILE A 1 138 ? -7.081 19.240 4.344 1.00 72.44 138 ILE A N 1
ATOM 1041 C CA . ILE A 1 138 ? -5.647 19.212 4.037 1.00 72.44 138 ILE A CA 1
ATOM 1042 C C . ILE A 1 138 ? -4.931 20.220 4.943 1.00 72.44 138 ILE A C 1
ATOM 1044 O O . ILE A 1 138 ? -5.032 21.428 4.732 1.00 72.44 138 ILE A O 1
ATOM 1048 N N . ASP A 1 139 ? -4.182 19.713 5.919 1.00 75.81 139 ASP A N 1
ATOM 1049 C CA . ASP A 1 139 ? -3.246 20.497 6.717 1.00 75.81 139 ASP A CA 1
ATOM 1050 C C . ASP A 1 139 ? -1.932 20.640 5.936 1.00 75.81 139 ASP A C 1
ATOM 1052 O O . ASP A 1 139 ? -1.248 19.658 5.641 1.00 75.81 139 ASP A O 1
ATOM 1056 N N . ARG A 1 140 ? -1.608 21.879 5.551 1.00 76.75 140 ARG A N 1
ATOM 1057 C CA . ARG A 1 140 ? -0.390 22.219 4.800 1.00 76.75 140 ARG A CA 1
ATOM 1058 C C . ARG A 1 140 ? 0.801 22.531 5.708 1.00 76.75 140 ARG A C 1
ATOM 1060 O O . ARG A 1 140 ? 1.854 22.911 5.200 1.00 76.75 140 ARG A O 1
ATOM 1067 N N . SER A 1 141 ? 0.648 22.409 7.027 1.00 82.12 141 SER A N 1
ATOM 1068 C CA . SER A 1 141 ? 1.754 22.605 7.955 1.00 82.12 141 SER A CA 1
ATOM 1069 C C . SER A 1 141 ? 2.847 21.562 7.727 1.00 82.12 141 SER A C 1
ATOM 1071 O O . SER A 1 141 ? 2.596 20.402 7.375 1.00 82.12 141 SER A O 1
ATOM 1073 N N . LEU A 1 142 ? 4.096 21.984 7.921 1.00 79.75 142 LEU A N 1
ATOM 1074 C CA . LEU A 1 142 ? 5.243 21.106 7.750 1.00 79.75 142 LEU A CA 1
ATOM 1075 C C . LEU A 1 142 ? 5.106 19.891 8.685 1.00 79.75 142 LEU A C 1
ATOM 1077 O O . LEU A 1 142 ? 4.834 20.017 9.882 1.00 79.75 142 LEU A O 1
ATOM 1081 N N . GLY A 1 143 ? 5.248 18.694 8.117 1.00 81.62 143 GLY A N 1
ATOM 1082 C CA . GLY A 1 143 ? 5.161 17.436 8.859 1.00 81.62 143 GLY A CA 1
ATOM 1083 C C . GLY A 1 143 ? 3.748 16.970 9.229 1.00 81.62 143 GLY A C 1
ATOM 1084 O O . GLY A 1 143 ? 3.637 15.922 9.858 1.00 81.62 143 GLY A O 1
ATOM 1085 N N . ALA A 1 144 ? 2.672 17.665 8.835 1.00 83.00 144 ALA A N 1
ATOM 1086 C CA . ALA A 1 144 ? 1.300 17.221 9.121 1.00 83.00 144 ALA A CA 1
ATOM 1087 C C . ALA A 1 144 ? 1.020 15.799 8.621 1.00 83.00 144 ALA A C 1
ATOM 1089 O O . ALA A 1 144 ? 0.561 14.947 9.379 1.00 83.00 144 ALA A O 1
ATOM 1090 N N . SER A 1 145 ? 1.384 15.517 7.368 1.00 83.94 145 SER A N 1
ATOM 1091 C CA . SER A 1 145 ? 1.209 14.195 6.760 1.00 83.94 145 SER A CA 1
ATOM 1092 C C . SER A 1 145 ? 1.922 13.087 7.535 1.00 83.94 145 SER A C 1
ATOM 1094 O O . SER A 1 145 ? 1.359 12.008 7.690 1.00 83.94 145 SER A O 1
ATOM 1096 N N . LEU A 1 146 ? 3.128 13.357 8.050 1.00 86.69 146 LEU A N 1
ATOM 1097 C CA . LEU A 1 146 ? 3.880 12.399 8.866 1.00 86.69 146 LEU A CA 1
ATOM 1098 C C . LEU A 1 146 ? 3.181 12.164 10.207 1.00 86.69 146 LEU A C 1
ATOM 1100 O O . LEU A 1 146 ? 2.921 11.019 10.552 1.00 86.69 146 LEU A O 1
ATOM 1104 N N . ARG A 1 147 ? 2.763 13.232 10.904 1.00 88.94 147 ARG A N 1
ATOM 1105 C CA . ARG A 1 147 ? 2.028 13.111 12.177 1.00 88.94 147 ARG A CA 1
ATOM 1106 C C . ARG A 1 147 ? 0.754 12.278 12.033 1.00 88.94 147 ARG A C 1
ATOM 1108 O O . ARG A 1 147 ? 0.461 11.456 12.899 1.00 88.94 147 ARG A O 1
ATOM 1115 N N . TYR A 1 148 ? 0.000 12.467 10.949 1.00 89.31 148 TYR A N 1
ATOM 1116 C CA . TYR A 1 148 ? -1.203 11.672 10.704 1.00 89.31 148 TYR A CA 1
ATOM 1117 C C . TYR A 1 148 ? -0.891 10.219 10.340 1.00 89.31 148 TYR A C 1
ATOM 1119 O O . TYR A 1 148 ? -1.612 9.322 10.772 1.00 89.31 148 TYR A O 1
ATOM 1127 N N . GLN A 1 149 ? 0.174 9.966 9.575 1.00 90.25 149 GLN A N 1
ATOM 1128 C CA . GLN A 1 149 ? 0.625 8.605 9.273 1.00 90.25 149 GLN A CA 1
ATOM 1129 C C . GLN A 1 149 ? 1.076 7.871 10.536 1.00 90.25 149 GLN A C 1
ATOM 1131 O O . GLN A 1 149 ? 0.682 6.723 10.729 1.00 90.25 149 GLN A O 1
ATOM 1136 N N . ASP A 1 150 ? 1.817 8.544 11.415 1.00 91.50 150 ASP A N 1
ATOM 1137 C CA . ASP A 1 150 ? 2.276 7.990 12.688 1.00 91.50 150 ASP A CA 1
ATOM 1138 C C . ASP A 1 150 ? 1.103 7.682 13.620 1.00 91.50 150 ASP A C 1
ATOM 1140 O O . ASP A 1 150 ? 1.028 6.581 14.165 1.00 91.50 150 ASP A O 1
ATOM 1144 N N . ALA A 1 151 ? 0.149 8.610 13.756 1.00 92.00 151 ALA A N 1
ATOM 1145 C CA . ALA A 1 151 ? -1.053 8.403 14.565 1.00 92.00 151 ALA A CA 1
ATOM 1146 C C . ALA A 1 151 ? -1.899 7.231 14.046 1.00 92.00 151 ALA A C 1
ATOM 1148 O O . ALA A 1 151 ? -2.401 6.419 14.821 1.00 92.00 151 ALA A O 1
ATOM 1149 N N . LEU A 1 152 ? -2.041 7.121 12.726 1.00 94.06 152 LEU A N 1
ATOM 1150 C CA . LEU A 1 152 ? -2.775 6.032 12.098 1.00 94.06 152 LEU A CA 1
ATOM 1151 C C . LEU A 1 152 ? -2.047 4.689 12.278 1.00 94.06 152 LEU A C 1
ATOM 1153 O O . LEU A 1 152 ? -2.688 3.697 12.618 1.00 94.06 152 LEU A O 1
ATOM 1157 N N . ALA A 1 153 ? -0.721 4.651 12.129 1.00 96.19 153 ALA A N 1
ATOM 1158 C CA . ALA A 1 153 ? 0.069 3.449 12.387 1.00 96.19 153 ALA A CA 1
ATOM 1159 C C . ALA A 1 153 ? 0.000 3.020 13.864 1.00 96.19 153 ALA A C 1
ATOM 1161 O O . ALA A 1 153 ? -0.108 1.828 14.148 1.00 96.19 153 ALA A O 1
ATOM 1162 N N . GLU A 1 154 ? 0.013 3.972 14.799 1.00 96.19 154 GLU A N 1
ATOM 1163 C CA . GLU A 1 154 ? -0.147 3.725 16.236 1.00 96.19 154 GLU A CA 1
ATOM 1164 C C . GLU A 1 154 ? -1.485 3.085 16.582 1.00 96.19 154 GLU A C 1
ATOM 1166 O O . GLU A 1 154 ? -1.523 2.079 17.291 1.00 96.19 154 GLU A O 1
ATOM 1171 N N . VAL A 1 155 ? -2.580 3.612 16.035 1.00 97.06 155 VAL A N 1
ATOM 1172 C CA . VAL A 1 155 ? -3.904 3.015 16.232 1.00 97.06 155 VAL A CA 1
ATOM 1173 C C . VAL A 1 155 ? -3.964 1.613 15.634 1.00 97.06 155 VAL A C 1
ATOM 1175 O O . VAL A 1 155 ? -4.486 0.707 16.280 1.00 97.06 155 VAL A O 1
ATOM 1178 N N . VAL A 1 156 ? -3.387 1.390 14.449 1.00 97.69 156 VAL A N 1
ATOM 1179 C CA . VAL A 1 156 ? -3.325 0.049 13.843 1.00 97.69 156 VAL A CA 1
ATOM 1180 C C . VAL A 1 156 ? -2.578 -0.942 14.741 1.00 97.69 156 VAL A C 1
ATOM 1182 O O . VAL A 1 156 ? -3.074 -2.045 14.969 1.00 97.69 156 VAL A O 1
ATOM 1185 N N . GLU A 1 157 ? -1.421 -0.559 15.280 1.00 97.75 157 GLU A N 1
ATOM 1186 C CA . GLU A 1 157 ? -0.660 -1.390 16.218 1.00 97.75 157 GLU A CA 1
ATOM 1187 C C . GLU A 1 157 ? -1.470 -1.713 17.477 1.00 97.75 157 GLU A C 1
ATOM 1189 O O . GLU A 1 157 ? -1.601 -2.882 17.851 1.00 97.75 157 GLU A O 1
ATOM 1194 N N . ALA A 1 158 ? -2.067 -0.700 18.106 1.00 97.62 158 ALA A N 1
ATOM 1195 C CA . ALA A 1 158 ? -2.850 -0.885 19.320 1.00 97.62 158 ALA A CA 1
ATOM 1196 C C . ALA A 1 158 ? -4.084 -1.775 19.093 1.00 97.62 158 ALA A C 1
ATOM 1198 O O . ALA A 1 158 ? -4.437 -2.573 19.970 1.00 97.62 158 ALA A O 1
ATOM 1199 N N . VAL A 1 159 ? -4.721 -1.670 17.922 1.00 97.31 159 VAL A N 1
ATOM 1200 C CA . VAL A 1 159 ? -5.848 -2.521 17.519 1.00 97.31 159 VAL A CA 1
ATOM 1201 C C . VAL A 1 159 ? -5.386 -3.959 17.292 1.00 97.31 159 VAL A C 1
ATOM 1203 O O . VAL A 1 159 ? -6.019 -4.866 17.826 1.00 97.31 159 VAL A O 1
ATOM 1206 N N . LEU A 1 160 ? -4.272 -4.193 16.588 1.00 96.25 160 LEU A N 1
ATOM 1207 C CA . LEU A 1 160 ? -3.731 -5.542 16.360 1.00 96.25 160 LEU A CA 1
ATOM 1208 C C . LEU A 1 160 ? -3.317 -6.260 17.650 1.00 96.25 160 LEU A C 1
ATOM 1210 O O . LEU A 1 160 ? -3.426 -7.478 17.736 1.00 96.25 160 LEU A O 1
ATOM 1214 N N . GLN A 1 161 ? -2.878 -5.523 18.671 1.00 95.19 161 GLN A N 1
ATOM 1215 C CA . GLN A 1 161 ? -2.576 -6.097 19.988 1.00 95.19 161 GLN A CA 1
ATOM 1216 C C . GLN A 1 161 ? -3.824 -6.590 20.738 1.00 95.19 161 GLN A C 1
ATOM 1218 O O . GLN A 1 161 ? -3.704 -7.366 21.683 1.00 95.19 161 GLN A O 1
ATOM 1223 N N . ARG A 1 162 ? -5.016 -6.105 20.370 1.00 94.38 162 ARG A N 1
ATOM 1224 C CA . ARG A 1 162 ? -6.274 -6.321 21.110 1.00 94.38 162 ARG A CA 1
ATOM 1225 C C . ARG A 1 162 ? -7.323 -7.085 20.308 1.00 94.38 162 ARG A C 1
ATOM 1227 O O . ARG A 1 162 ? -8.260 -7.611 20.895 1.00 94.38 162 ARG A O 1
ATOM 1234 N N . CYS A 1 163 ? -7.182 -7.127 18.988 1.00 94.62 163 CYS A N 1
ATOM 1235 C CA . CYS A 1 163 ? -8.153 -7.694 18.065 1.00 94.62 163 CYS A CA 1
ATOM 1236 C C . CYS A 1 163 ? -7.447 -8.643 17.105 1.00 94.62 163 CYS A C 1
ATOM 1238 O O . CYS A 1 163 ? -6.419 -8.298 16.521 1.00 94.62 163 CYS A O 1
ATOM 1240 N N . ARG A 1 164 ? -8.055 -9.803 16.851 1.00 93.88 164 ARG A N 1
ATOM 1241 C CA . ARG A 1 164 ? -7.644 -10.635 15.723 1.00 93.88 164 ARG A CA 1
ATOM 1242 C C . ARG A 1 164 ? -8.118 -9.978 14.431 1.00 93.88 164 ARG A C 1
ATOM 1244 O O . ARG A 1 164 ? -9.315 -9.786 14.238 1.00 93.88 164 ARG A O 1
ATOM 1251 N N . ILE A 1 165 ? -7.177 -9.666 13.550 1.00 95.94 165 ILE A N 1
ATOM 1252 C CA . ILE A 1 165 ? -7.445 -9.201 12.190 1.00 95.94 165 ILE A CA 1
ATOM 1253 C C . ILE A 1 165 ? -6.893 -10.266 11.250 1.00 95.94 165 ILE A 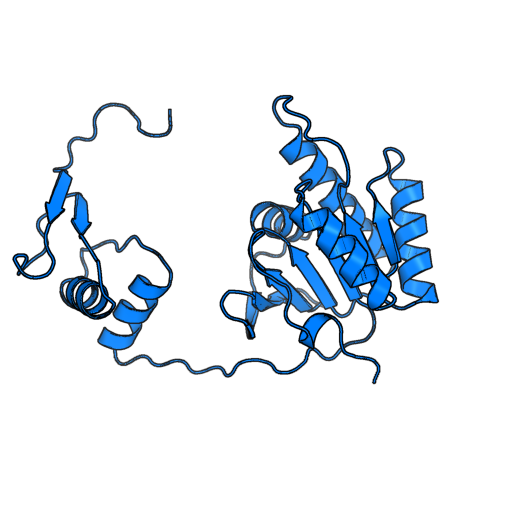C 1
ATOM 1255 O O . ILE A 1 165 ? -5.742 -10.667 11.391 1.00 95.94 165 ILE A O 1
ATOM 1259 N N . ASP A 1 166 ? -7.703 -10.738 10.305 1.00 95.25 166 ASP A N 1
ATOM 1260 C CA . ASP A 1 166 ? -7.251 -11.723 9.316 1.00 95.25 166 ASP A CA 1
ATOM 1261 C C . ASP A 1 166 ? -6.737 -11.028 8.043 1.00 95.25 166 ASP A C 1
ATOM 1263 O O . ASP A 1 166 ? -5.829 -11.531 7.374 1.00 95.25 166 ASP A O 1
ATOM 1267 N N . LEU A 1 167 ? -7.323 -9.871 7.707 1.00 96.00 167 LEU A N 1
ATOM 1268 C CA . LEU A 1 167 ? -7.035 -9.097 6.500 1.00 96.00 167 LEU A CA 1
ATOM 1269 C C . LEU A 1 167 ? -6.901 -7.602 6.808 1.00 96.00 167 LEU A C 1
ATOM 1271 O O . LEU A 1 167 ? -7.805 -6.993 7.384 1.00 96.00 167 LEU A O 1
ATOM 1275 N N . MET A 1 168 ? -5.812 -6.994 6.346 1.00 97.00 168 MET A N 1
ATOM 1276 C CA . MET A 1 168 ? -5.596 -5.552 6.422 1.00 97.00 168 MET A CA 1
ATOM 1277 C C . MET A 1 168 ? -5.428 -4.947 5.029 1.00 97.00 168 MET A C 1
ATOM 1279 O O . MET A 1 168 ? -4.607 -5.405 4.242 1.00 97.00 168 MET A O 1
ATOM 1283 N N . PHE A 1 169 ? -6.185 -3.900 4.726 1.00 96.44 169 PHE A N 1
ATOM 1284 C CA . PHE A 1 169 ? -6.177 -3.225 3.430 1.00 96.44 169 PHE A CA 1
ATOM 1285 C C . PHE A 1 169 ? -5.570 -1.836 3.595 1.00 96.44 169 PHE A C 1
ATOM 1287 O O . PHE A 1 169 ? -6.155 -0.980 4.255 1.00 96.44 169 PHE A O 1
ATOM 1294 N N . LEU A 1 170 ? -4.393 -1.616 3.020 1.00 96.00 170 LEU A N 1
ATOM 1295 C CA . LEU A 1 170 ? -3.608 -0.395 3.167 1.00 96.00 170 LEU A CA 1
ATOM 1296 C C . LEU A 1 170 ? -3.687 0.419 1.873 1.00 96.00 170 LEU A C 1
ATOM 1298 O O . LEU A 1 170 ? -3.220 -0.015 0.817 1.00 96.00 170 LEU A O 1
ATOM 1302 N N . GLU A 1 171 ? -4.273 1.612 1.946 1.00 93.38 171 GLU A N 1
ATOM 1303 C CA . GLU A 1 171 ? -4.293 2.542 0.819 1.00 93.38 171 GLU A CA 1
ATOM 1304 C C . GLU A 1 171 ? -3.099 3.494 0.864 1.00 93.38 171 GLU A C 1
ATOM 1306 O O . GLU A 1 171 ? -2.946 4.278 1.800 1.00 93.38 171 GLU A O 1
ATOM 1311 N N . GLY A 1 172 ? -2.337 3.509 -0.229 1.00 89.69 172 GLY A N 1
ATOM 1312 C CA . GLY A 1 172 ? -1.252 4.448 -0.462 1.00 89.69 172 GLY A CA 1
ATOM 1313 C C . GLY A 1 172 ? 0.083 3.947 0.079 1.00 89.69 172 GLY A C 1
ATOM 1314 O O . GLY A 1 172 ? 0.177 3.405 1.180 1.00 89.69 172 GLY A O 1
ATOM 1315 N N . GLY A 1 173 ? 1.150 4.175 -0.693 1.00 90.19 173 GLY A N 1
ATOM 1316 C CA . GLY A 1 173 ? 2.489 3.689 -0.349 1.00 90.19 173 GLY A CA 1
ATOM 1317 C C . GLY A 1 173 ? 3.018 4.253 0.971 1.00 90.19 173 GLY A C 1
ATOM 1318 O O . GLY A 1 173 ? 3.598 3.518 1.762 1.00 90.19 173 GLY A O 1
ATOM 1319 N N . ALA A 1 174 ? 2.764 5.534 1.256 1.00 90.69 174 ALA A N 1
ATOM 1320 C CA . ALA A 1 174 ? 3.224 6.157 2.496 1.00 90.69 174 ALA A CA 1
ATOM 1321 C C . ALA A 1 174 ? 2.523 5.574 3.737 1.00 90.69 174 ALA A C 1
ATOM 1323 O O . ALA A 1 174 ? 3.182 5.248 4.720 1.00 90.69 174 ALA A O 1
ATOM 1324 N N . THR A 1 175 ? 1.207 5.357 3.668 1.00 93.19 175 THR A N 1
ATOM 1325 C CA . THR A 1 175 ? 0.432 4.712 4.738 1.00 93.19 175 THR A CA 1
ATOM 1326 C C . THR A 1 175 ? 0.857 3.269 4.943 1.00 93.19 175 THR A C 1
ATOM 1328 O O . THR A 1 175 ? 1.135 2.872 6.074 1.00 93.19 175 THR A O 1
ATOM 1331 N N . ALA A 1 176 ? 0.964 2.498 3.857 1.00 95.12 176 ALA A N 1
ATOM 1332 C CA . ALA A 1 176 ? 1.403 1.115 3.935 1.00 95.12 176 ALA A CA 1
ATOM 1333 C C . ALA A 1 176 ? 2.808 1.011 4.542 1.00 95.12 176 ALA A C 1
ATOM 1335 O O . ALA A 1 176 ? 3.038 0.207 5.444 1.00 95.12 176 ALA A O 1
ATOM 1336 N N . SER A 1 177 ? 3.723 1.885 4.115 1.00 94.94 177 SER A N 1
ATOM 1337 C CA . SER A 1 177 ? 5.080 1.932 4.646 1.00 94.94 177 SER A CA 1
ATOM 1338 C C . SER A 1 177 ? 5.127 2.338 6.119 1.00 94.94 177 SER A C 1
ATOM 1340 O O . SER A 1 177 ? 5.929 1.764 6.851 1.00 94.94 177 SER A O 1
ATOM 1342 N N . ALA A 1 178 ? 4.325 3.310 6.562 1.00 95.50 178 ALA A N 1
ATOM 1343 C CA . ALA A 1 178 ? 4.300 3.743 7.959 1.00 95.50 178 ALA A CA 1
ATOM 1344 C C . ALA A 1 178 ? 3.810 2.617 8.883 1.00 95.50 178 ALA A C 1
ATOM 1346 O O . ALA A 1 178 ? 4.465 2.299 9.875 1.00 95.50 178 ALA A O 1
ATOM 1347 N N . VAL A 1 179 ? 2.713 1.954 8.503 1.00 97.19 179 VAL A N 1
ATOM 1348 C CA . VAL A 1 179 ? 2.160 0.808 9.240 1.00 97.19 179 VAL A CA 1
ATOM 1349 C C . VAL A 1 179 ? 3.162 -0.349 9.290 1.00 97.19 179 VAL A C 1
ATOM 1351 O O . VAL A 1 179 ? 3.472 -0.837 10.373 1.00 97.19 179 VAL A O 1
ATOM 1354 N N . CYS A 1 180 ? 3.716 -0.763 8.145 1.00 96.88 180 CYS A N 1
ATOM 1355 C CA . CYS A 1 180 ? 4.642 -1.898 8.094 1.00 96.88 180 CYS A CA 1
ATOM 1356 C C . CYS A 1 180 ? 5.915 -1.647 8.912 1.00 96.88 180 CYS A C 1
ATOM 1358 O O . CYS A 1 180 ? 6.307 -2.509 9.696 1.00 96.88 180 CYS A O 1
ATOM 1360 N N . ARG A 1 181 ? 6.527 -0.457 8.799 1.00 96.44 181 ARG A N 1
ATOM 1361 C CA . ARG A 1 181 ? 7.720 -0.107 9.591 1.00 96.44 181 ARG A CA 1
ATOM 1362 C C . ARG A 1 181 ? 7.432 -0.152 11.083 1.00 96.44 181 ARG A C 1
ATOM 1364 O O . ARG A 1 181 ? 8.213 -0.730 11.830 1.00 96.44 181 ARG A O 1
ATOM 1371 N N . ARG A 1 182 ? 6.306 0.426 11.511 1.00 96.81 182 ARG A N 1
ATOM 1372 C CA . ARG A 1 182 ? 5.926 0.446 12.925 1.00 96.81 182 ARG A CA 1
ATOM 1373 C C . ARG A 1 182 ? 5.731 -0.962 13.484 1.00 96.81 182 ARG A C 1
ATOM 1375 O O . ARG A 1 182 ? 6.198 -1.258 14.575 1.00 96.81 182 ARG A O 1
ATOM 1382 N N . LEU A 1 183 ? 5.098 -1.842 12.713 1.00 96.75 183 LEU A N 1
ATOM 1383 C CA . LEU A 1 183 ? 4.856 -3.233 13.103 1.00 96.75 183 LEU A CA 1
ATOM 1384 C C . LEU A 1 183 ? 6.090 -4.136 12.939 1.00 96.75 183 LEU A C 1
ATOM 1386 O O . LEU A 1 183 ? 6.012 -5.340 13.204 1.00 96.75 183 LEU A O 1
ATOM 1390 N N . GLY A 1 184 ? 7.228 -3.585 12.503 1.00 96.38 184 GLY A N 1
ATOM 1391 C CA . GLY A 1 184 ? 8.445 -4.342 12.221 1.00 96.38 184 GLY A CA 1
ATOM 1392 C C . GLY A 1 184 ? 8.231 -5.406 11.143 1.00 96.38 184 GLY A C 1
ATOM 1393 O O . GLY A 1 184 ? 8.696 -6.531 11.294 1.00 96.38 184 GLY A O 1
ATOM 1394 N N . TRP A 1 185 ? 7.441 -5.094 10.115 1.00 96.94 185 TRP A N 1
ATOM 1395 C CA . TRP A 1 185 ? 7.257 -5.936 8.936 1.00 96.94 185 TRP A CA 1
ATOM 1396 C C . TRP A 1 185 ? 8.159 -5.422 7.817 1.00 96.94 185 TRP A C 1
ATOM 1398 O O . TRP A 1 185 ? 7.866 -4.403 7.191 1.00 96.94 185 TRP A O 1
ATOM 1408 N N . ASP A 1 186 ? 9.260 -6.126 7.582 1.00 9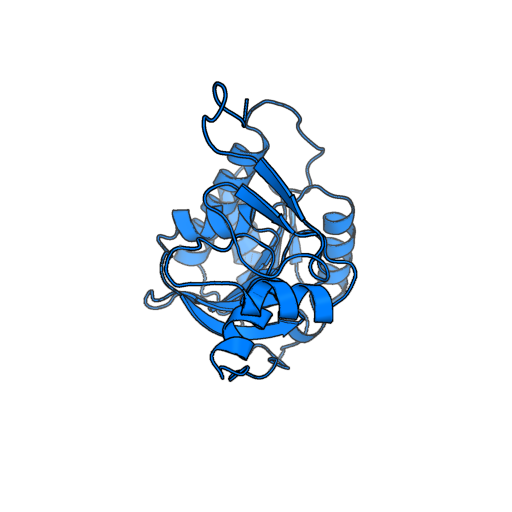5.19 186 ASP A N 1
ATOM 1409 C CA . ASP A 1 186 ? 10.258 -5.807 6.554 1.00 95.19 186 ASP A CA 1
ATOM 1410 C C . ASP A 1 186 ? 10.302 -6.842 5.419 1.00 95.19 186 ASP A C 1
ATOM 1412 O O . ASP A 1 186 ? 10.719 -6.524 4.306 1.00 95.19 186 ASP A O 1
ATOM 1416 N N . THR A 1 187 ? 9.813 -8.054 5.680 1.00 95.94 187 THR A N 1
ATOM 1417 C CA . THR A 1 187 ? 9.884 -9.187 4.761 1.00 95.94 187 THR A CA 1
ATOM 1418 C C . THR A 1 187 ? 8.494 -9.754 4.507 1.00 95.94 187 THR A C 1
ATOM 1420 O O . THR A 1 187 ? 7.739 -10.046 5.439 1.00 95.94 187 THR A O 1
ATOM 1423 N N . PHE A 1 188 ? 8.154 -9.941 3.231 1.00 96.19 188 PHE A N 1
ATOM 1424 C CA . PHE A 1 188 ? 6.818 -10.345 2.801 1.00 96.19 188 PHE A CA 1
ATOM 1425 C C . PHE A 1 188 ? 6.883 -11.485 1.789 1.00 96.19 188 PHE A C 1
ATOM 1427 O O . PHE A 1 188 ? 7.646 -11.441 0.826 1.00 96.19 188 PHE A O 1
ATOM 1434 N N . ALA A 1 189 ? 6.023 -12.484 1.963 1.00 94.50 189 ALA A N 1
ATOM 1435 C CA . ALA A 1 189 ? 5.702 -13.419 0.898 1.00 94.50 189 ALA A CA 1
ATOM 1436 C C . ALA A 1 189 ? 4.588 -12.816 0.035 1.00 94.50 189 ALA A C 1
ATOM 1438 O O . ALA A 1 189 ? 3.479 -12.586 0.522 1.00 94.50 189 ALA A O 1
ATOM 1439 N N . ILE A 1 190 ? 4.861 -12.575 -1.249 1.00 93.19 190 ILE A N 1
ATOM 1440 C CA . ILE A 1 190 ? 3.812 -12.208 -2.209 1.00 93.19 190 ILE A CA 1
ATOM 1441 C C . ILE A 1 190 ? 2.840 -13.380 -2.313 1.00 93.19 190 ILE A C 1
ATOM 1443 O O . ILE A 1 190 ? 3.271 -14.530 -2.397 1.00 93.19 190 ILE A O 1
ATOM 1447 N N . LEU A 1 191 ? 1.538 -13.107 -2.282 1.00 91.94 191 LEU A N 1
ATOM 1448 C CA . LEU A 1 191 ? 0.490 -14.114 -2.458 1.00 91.94 191 LEU A CA 1
ATOM 1449 C C . LEU A 1 191 ? -0.064 -14.057 -3.883 1.00 91.94 191 LEU A C 1
ATOM 1451 O O . LEU A 1 191 ? -0.177 -15.095 -4.529 1.00 91.94 191 LEU A O 1
ATOM 1455 N N . GLY A 1 192 ? -0.299 -12.850 -4.391 1.00 91.69 192 GLY A N 1
ATOM 1456 C CA . GLY A 1 192 ? -0.788 -12.580 -5.740 1.00 91.69 192 GLY A CA 1
ATOM 1457 C C . GLY A 1 192 ? -1.316 -11.152 -5.845 1.00 91.69 192 GLY A C 1
ATOM 1458 O O . GLY A 1 192 ? -1.145 -10.353 -4.922 1.00 91.69 192 GLY A O 1
ATOM 1459 N N . GLU A 1 193 ? -1.983 -10.841 -6.947 1.00 92.44 193 GLU A N 1
ATOM 1460 C CA . GLU A 1 193 ? -2.638 -9.548 -7.167 1.00 92.44 193 GLU A CA 1
ATOM 1461 C C . GLU A 1 193 ? -4.151 -9.734 -7.241 1.00 92.44 193 GLU A C 1
ATOM 1463 O O . GLU A 1 193 ? -4.614 -10.705 -7.817 1.00 92.44 193 GLU A O 1
ATOM 1468 N N . LEU A 1 194 ? -4.935 -8.822 -6.669 1.00 91.94 194 LEU A N 1
ATOM 1469 C CA . LEU A 1 194 ? -6.401 -8.807 -6.831 1.00 91.94 194 LEU A CA 1
ATOM 1470 C C . LEU A 1 194 ? -6.829 -8.004 -8.069 1.00 91.94 194 LEU A C 1
ATOM 1472 O O . LEU A 1 194 ? -7.918 -8.185 -8.599 1.00 91.94 194 LEU A O 1
ATOM 1476 N N . ALA A 1 195 ? -5.974 -7.078 -8.485 1.00 91.25 195 ALA A N 1
ATOM 1477 C CA . ALA A 1 195 ? -6.046 -6.268 -9.692 1.00 91.25 195 ALA A CA 1
ATOM 1478 C C . ALA A 1 195 ? -4.643 -5.695 -9.927 1.00 91.25 195 ALA A C 1
ATOM 1480 O O . ALA A 1 195 ? -3.826 -5.711 -9.005 1.00 91.25 195 ALA A O 1
ATOM 1481 N N . THR A 1 196 ? -4.363 -5.163 -11.117 1.00 87.88 196 THR A N 1
ATOM 1482 C CA . THR A 1 196 ? -3.054 -4.573 -11.436 1.00 87.88 196 THR A CA 1
ATOM 1483 C C . THR A 1 196 ? -2.633 -3.553 -10.376 1.00 87.88 196 THR A C 1
ATOM 1485 O O . THR A 1 196 ? -3.319 -2.555 -10.149 1.00 87.88 196 THR A O 1
ATOM 1488 N N . GLY A 1 197 ? -1.509 -3.818 -9.706 1.00 88.19 197 GLY A N 1
ATOM 1489 C CA . GLY A 1 197 ? -0.967 -2.955 -8.650 1.00 88.19 197 GLY A CA 1
ATOM 1490 C C . GLY A 1 197 ? -1.658 -3.073 -7.283 1.00 88.19 197 GLY A C 1
ATOM 1491 O O . GLY A 1 197 ? -1.256 -2.388 -6.345 1.00 88.19 197 GLY A O 1
ATOM 1492 N N . VAL A 1 198 ? -2.664 -3.940 -7.131 1.00 93.44 198 VAL A N 1
ATOM 1493 C CA . VAL A 1 198 ? -3.327 -4.251 -5.853 1.00 93.44 198 VAL A CA 1
ATOM 1494 C C . VAL A 1 198 ? -2.819 -5.598 -5.350 1.00 93.44 198 VAL A C 1
ATOM 1496 O O . VAL A 1 198 ? -3.358 -6.655 -5.681 1.00 93.44 198 VAL A O 1
ATOM 1499 N N . VAL A 1 199 ? -1.754 -5.559 -4.554 1.00 93.69 199 VAL A N 1
ATOM 1500 C CA . VAL A 1 199 ? -0.951 -6.741 -4.218 1.00 93.69 199 VAL A CA 1
ATOM 1501 C C . VAL A 1 199 ? -1.328 -7.276 -2.844 1.00 93.69 199 VAL A C 1
ATOM 1503 O O . VAL A 1 199 ? -1.304 -6.539 -1.857 1.00 93.69 199 VAL A O 1
ATOM 1506 N N . ALA A 1 200 ? -1.624 -8.572 -2.768 1.00 94.75 200 ALA A N 1
ATOM 1507 C CA . ALA A 1 200 ? -1.795 -9.302 -1.522 1.00 94.75 200 ALA A CA 1
ATOM 1508 C C . ALA A 1 200 ? -0.475 -9.959 -1.102 1.00 94.75 200 ALA A C 1
ATOM 1510 O O . ALA A 1 200 ? 0.203 -10.617 -1.897 1.00 94.75 200 ALA A O 1
ATOM 1511 N N . MET A 1 201 ? -0.125 -9.819 0.170 1.00 95.38 201 MET A N 1
ATOM 1512 C CA . MET A 1 201 ? 1.112 -10.342 0.733 1.00 95.38 201 MET A CA 1
ATOM 1513 C C . MET A 1 201 ? 0.929 -10.783 2.189 1.00 95.38 201 MET A C 1
ATOM 1515 O O . MET A 1 201 ? 0.005 -10.363 2.885 1.00 95.38 201 MET A O 1
ATOM 1519 N N . GLN A 1 202 ? 1.817 -11.659 2.645 1.00 95.62 202 GLN A N 1
ATOM 1520 C CA . GLN A 1 202 ? 1.882 -12.138 4.020 1.00 95.62 202 GLN A CA 1
ATOM 1521 C C . GLN A 1 202 ? 3.192 -11.646 4.644 1.00 95.62 202 GLN A C 1
ATOM 1523 O O . GLN A 1 202 ? 4.256 -12.049 4.162 1.00 95.62 202 GLN A O 1
ATOM 1528 N N . PRO A 1 203 ? 3.158 -10.816 5.701 1.00 97.12 203 PRO A N 1
ATOM 1529 C CA . PRO A 1 203 ? 4.364 -10.515 6.463 1.00 97.12 203 PRO A CA 1
ATOM 1530 C C . PRO A 1 203 ? 4.963 -11.805 7.040 1.00 97.12 203 PRO A C 1
ATOM 1532 O O . PRO A 1 203 ? 4.234 -12.659 7.551 1.00 97.12 203 PRO A O 1
ATOM 1535 N N . GLN A 1 204 ? 6.289 -11.953 6.997 1.00 94.94 204 GLN A N 1
ATOM 1536 C CA . GLN A 1 204 ? 7.010 -13.089 7.593 1.00 94.94 204 GLN A CA 1
ATOM 1537 C C . GLN A 1 204 ? 7.150 -12.937 9.115 1.00 94.94 204 GLN A C 1
ATOM 1539 O O . GLN A 1 204 ? 8.219 -13.091 9.699 1.00 94.94 204 GLN A O 1
ATOM 1544 N N . ARG A 1 205 ? 6.037 -12.621 9.777 1.00 91.75 205 ARG A N 1
ATOM 1545 C CA . ARG A 1 205 ? 5.924 -12.515 11.228 1.00 91.75 205 ARG A CA 1
ATOM 1546 C C . ARG A 1 205 ? 4.775 -13.396 11.683 1.00 91.75 205 ARG A C 1
ATOM 1548 O O . ARG A 1 205 ? 3.698 -13.380 11.082 1.00 91.75 205 ARG A O 1
ATOM 1555 N N . ARG A 1 206 ? 5.010 -14.164 12.745 1.00 87.38 206 ARG A N 1
ATOM 1556 C CA . ARG A 1 206 ? 4.002 -15.057 13.320 1.00 87.38 206 ARG A CA 1
ATOM 1557 C C . ARG A 1 206 ? 2.729 -14.272 13.656 1.00 87.38 206 ARG A C 1
ATOM 1559 O O . ARG A 1 206 ? 2.817 -13.159 14.169 1.00 87.38 206 ARG A O 1
ATOM 1566 N N . ASP A 1 207 ? 1.579 -14.863 13.336 1.00 87.31 207 ASP A N 1
ATOM 1567 C CA . ASP A 1 207 ? 0.238 -14.337 13.628 1.00 87.31 207 ASP A CA 1
ATOM 1568 C C . ASP A 1 207 ? -0.065 -12.950 13.018 1.00 87.31 207 ASP A C 1
ATOM 1570 O O . ASP A 1 207 ? -1.018 -12.283 13.417 1.00 87.31 207 ASP A O 1
ATOM 1574 N N . SER A 1 208 ? 0.717 -12.509 12.024 1.00 94.06 208 SER A N 1
ATOM 1575 C CA . SER A 1 208 ? 0.426 -11.279 11.282 1.00 94.06 208 SER A CA 1
ATOM 1576 C C . SER A 1 208 ? -0.755 -11.467 10.317 1.00 94.06 208 SER A C 1
ATOM 1578 O O . SER A 1 208 ? -0.863 -12.519 9.674 1.00 94.06 208 SER A O 1
ATOM 1580 N N . PRO A 1 209 ? -1.635 -10.457 10.165 1.00 95.88 209 PRO A N 1
ATOM 1581 C CA . PRO A 1 209 ? -2.677 -10.491 9.148 1.00 95.88 209 PRO A CA 1
ATOM 1582 C C . PRO A 1 209 ? -2.055 -10.551 7.754 1.00 95.88 209 PRO A C 1
ATOM 1584 O O . PRO A 1 209 ? -0.977 -10.001 7.511 1.00 95.88 209 PRO A O 1
ATOM 1587 N N . ARG A 1 210 ? -2.789 -11.123 6.799 1.00 96.19 210 ARG A N 1
ATOM 1588 C CA . ARG A 1 210 ? -2.488 -10.863 5.389 1.00 96.19 210 ARG A CA 1
ATOM 1589 C C . ARG A 1 210 ? -2.761 -9.396 5.106 1.00 96.19 210 ARG A C 1
ATOM 1591 O O . ARG A 1 210 ? -3.785 -8.862 5.536 1.00 96.19 210 ARG A O 1
ATOM 1598 N N . ILE A 1 211 ? -1.878 -8.766 4.347 1.00 96.81 211 ILE A N 1
ATOM 1599 C CA . ILE A 1 211 ? -2.043 -7.373 3.956 1.00 96.81 211 ILE A CA 1
ATOM 1600 C C . ILE A 1 211 ? -2.284 -7.273 2.457 1.00 96.81 211 ILE A C 1
ATOM 1602 O O . ILE A 1 211 ? -1.735 -8.040 1.667 1.00 96.81 211 ILE A O 1
ATOM 1606 N N . VAL A 1 212 ? -3.114 -6.318 2.067 1.00 96.19 212 VAL A N 1
ATOM 1607 C CA . VAL A 1 212 ? -3.325 -5.934 0.679 1.00 96.19 212 VAL A CA 1
ATOM 1608 C C . VAL A 1 212 ? -2.983 -4.463 0.558 1.00 96.19 212 VAL A C 1
ATOM 1610 O O . VAL A 1 212 ? -3.529 -3.642 1.292 1.00 96.19 212 VAL A O 1
ATOM 1613 N N . ILE A 1 213 ? -2.084 -4.127 -0.358 1.00 95.50 213 ILE A N 1
ATOM 1614 C CA . ILE A 1 213 ? -1.665 -2.749 -0.601 1.00 95.50 213 ILE A CA 1
ATOM 1615 C C . ILE A 1 213 ? -2.185 -2.325 -1.966 1.00 95.50 213 ILE A C 1
ATOM 1617 O O . ILE A 1 213 ? -2.048 -3.067 -2.937 1.00 95.50 213 ILE A O 1
ATOM 1621 N N . LYS A 1 214 ? -2.737 -1.112 -2.045 1.00 92.81 214 LYS A N 1
ATOM 1622 C CA . LYS A 1 214 ? -2.999 -0.446 -3.324 1.00 92.81 214 LYS A CA 1
ATOM 1623 C C . LYS A 1 214 ? -2.370 0.947 -3.375 1.00 92.81 214 LYS A C 1
ATOM 1625 O O . LYS A 1 214 ? -2.311 1.625 -2.342 1.00 92.81 214 LYS A O 1
ATOM 1630 N N . PRO A 1 215 ? -1.973 1.444 -4.558 1.00 89.00 215 PRO A N 1
ATOM 1631 C CA . PRO A 1 215 ? -1.678 2.856 -4.749 1.00 89.00 215 PRO A CA 1
ATOM 1632 C C . PRO A 1 215 ? -2.882 3.738 -4.392 1.00 89.00 215 PRO A C 1
ATOM 1634 O O . PRO A 1 215 ? -4.041 3.336 -4.517 1.00 89.00 215 PRO A O 1
ATOM 1637 N N . GLY A 1 216 ? -2.615 4.973 -3.963 1.00 83.50 216 GLY A N 1
ATOM 1638 C CA . GLY A 1 216 ? -3.666 5.888 -3.501 1.00 83.50 216 GLY A CA 1
ATOM 1639 C C . GLY A 1 216 ? -4.719 6.201 -4.570 1.00 83.50 216 GLY A C 1
ATOM 1640 O O . GLY A 1 216 ? -5.898 6.294 -4.254 1.00 83.50 216 GLY A O 1
ATOM 1641 N N . SER A 1 217 ? -4.306 6.299 -5.834 1.00 80.38 217 SER A N 1
ATOM 1642 C CA . SER A 1 217 ? -5.173 6.636 -6.970 1.00 80.38 217 SER A CA 1
ATOM 1643 C C . SER A 1 217 ? -5.952 5.454 -7.557 1.00 80.38 217 SER A C 1
ATOM 1645 O O . SER A 1 217 ? -6.803 5.668 -8.415 1.00 80.38 217 SER A O 1
ATOM 1647 N N . TYR A 1 218 ? -5.664 4.220 -7.137 1.00 86.12 218 TYR A N 1
ATOM 1648 C CA . TYR A 1 218 ? -6.243 3.021 -7.746 1.00 86.12 218 TYR A CA 1
ATOM 1649 C C . TYR A 1 218 ? -7.558 2.648 -7.044 1.00 86.12 218 TYR A C 1
ATOM 1651 O O . TYR A 1 218 ? -7.662 2.824 -5.822 1.00 86.12 218 TYR A O 1
ATOM 1659 N N . PRO A 1 219 ? -8.560 2.114 -7.771 1.00 87.69 219 PRO A N 1
ATOM 1660 C CA . PRO A 1 219 ? -9.761 1.557 -7.166 1.00 87.69 219 PRO A CA 1
ATOM 1661 C C . PRO A 1 219 ? -9.457 0.266 -6.400 1.00 87.69 219 PRO A C 1
ATOM 1663 O O . PRO A 1 219 ? -8.608 -0.528 -6.800 1.00 87.69 219 PRO A O 1
ATOM 1666 N N . TRP A 1 220 ? -10.178 0.034 -5.303 1.00 90.62 220 TRP A N 1
ATOM 1667 C CA . TRP A 1 220 ? -10.253 -1.308 -4.733 1.00 90.62 220 TRP A CA 1
ATOM 1668 C C . TRP A 1 220 ? -11.128 -2.200 -5.632 1.00 90.62 220 TRP A C 1
ATOM 1670 O O . TRP A 1 220 ? -12.230 -1.768 -5.974 1.00 90.62 220 TRP A O 1
ATOM 1680 N N . PRO A 1 221 ? -10.694 -3.423 -5.988 1.00 91.06 221 PRO A N 1
ATOM 1681 C CA . PRO A 1 221 ? -11.530 -4.367 -6.725 1.00 91.06 221 PRO A CA 1
ATOM 1682 C C . PRO A 1 221 ? -12.636 -4.943 -5.832 1.00 91.06 221 PRO A C 1
ATOM 1684 O O . PRO A 1 221 ? -12.449 -5.087 -4.623 1.00 91.06 221 PRO A O 1
ATOM 1687 N N . ASP A 1 222 ? -13.755 -5.364 -6.426 1.00 87.88 222 ASP A N 1
ATOM 1688 C CA . ASP A 1 222 ? -14.922 -5.888 -5.691 1.00 87.88 222 ASP A CA 1
ATOM 1689 C C . ASP A 1 222 ? -14.593 -7.059 -4.754 1.00 87.88 222 ASP A C 1
ATOM 1691 O O . ASP A 1 222 ? -15.205 -7.227 -3.694 1.00 87.88 222 ASP A O 1
ATOM 1695 N N . ALA A 1 223 ? -13.561 -7.830 -5.100 1.00 87.56 223 ALA A N 1
ATOM 1696 C CA . ALA A 1 223 ? -13.034 -8.926 -4.300 1.00 87.56 223 ALA A CA 1
ATOM 1697 C C . ALA A 1 223 ? -12.641 -8.528 -2.861 1.00 87.56 223 ALA A C 1
ATOM 1699 O O . ALA A 1 223 ? -12.622 -9.394 -1.988 1.00 87.56 223 ALA A O 1
ATOM 1700 N N . VAL A 1 224 ? -12.350 -7.248 -2.575 1.00 89.12 224 VAL A N 1
ATOM 1701 C CA . VAL A 1 224 ? -12.044 -6.794 -1.200 1.00 89.12 224 VAL A CA 1
ATOM 1702 C C . VAL A 1 224 ? -13.295 -6.552 -0.360 1.00 89.12 224 VAL A C 1
ATOM 1704 O O . VAL A 1 224 ? -13.264 -6.618 0.876 1.00 89.12 224 VAL A O 1
ATOM 1707 N N . TRP A 1 225 ? -14.410 -6.250 -1.024 1.00 87.38 225 TRP A N 1
ATOM 1708 C CA . TRP A 1 225 ? -15.685 -5.972 -0.377 1.00 87.38 225 TRP A CA 1
ATOM 1709 C C . TRP A 1 225 ? -16.444 -7.255 -0.060 1.00 87.38 225 TRP A C 1
ATOM 1711 O O . TRP A 1 225 ? -17.164 -7.303 0.942 1.00 87.38 225 TRP A O 1
ATOM 1721 N N . ASN A 1 226 ? -16.222 -8.296 -0.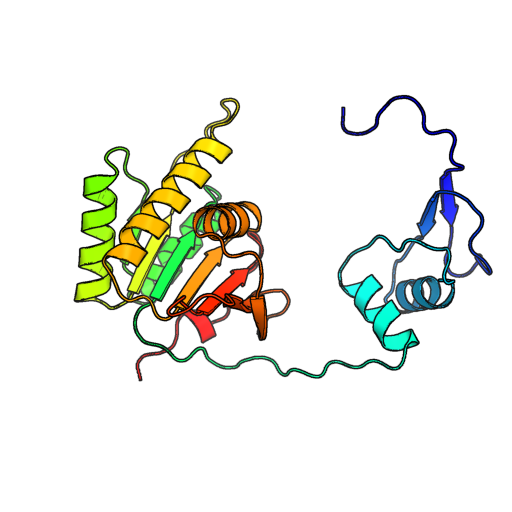855 1.00 75.75 226 ASN A N 1
ATOM 1722 C CA . ASN A 1 226 ? -16.858 -9.594 -0.717 1.00 75.75 226 ASN A CA 1
ATOM 1723 C C . ASN A 1 226 ? -16.112 -10.486 0.285 1.00 75.75 226 ASN A C 1
ATOM 1725 O O . ASN A 1 226 ? -14.887 -10.498 0.355 1.00 75.75 226 ASN A O 1
ATOM 1729 N N . GLY A 1 227 ? -16.866 -11.255 1.070 1.00 59.41 227 GLY A N 1
ATOM 1730 C CA . GLY A 1 227 ? -16.303 -12.329 1.889 1.00 59.41 227 GLY A CA 1
ATOM 1731 C C . GLY A 1 227 ? -17.012 -12.529 3.218 1.00 59.41 227 GLY A C 1
ATOM 1732 O O . GLY A 1 227 ? -16.376 -12.550 4.270 1.00 59.41 227 GLY A O 1
ATOM 1733 N N . ARG A 1 228 ? -18.335 -12.675 3.167 1.00 46.91 228 ARG A N 1
ATOM 1734 C CA . ARG A 1 228 ? -19.007 -13.542 4.130 1.00 46.91 228 ARG A CA 1
ATOM 1735 C C . ARG A 1 228 ? -18.856 -14.961 3.584 1.00 46.91 228 ARG A C 1
ATOM 1737 O O . ARG A 1 228 ? -19.365 -15.239 2.502 1.00 46.91 228 ARG A O 1
ATOM 1744 N N . SER A 1 229 ? -18.065 -15.785 4.259 1.00 41.22 229 SER A N 1
ATOM 1745 C CA . SER A 1 229 ? -18.290 -17.232 4.277 1.00 41.22 229 SER A CA 1
ATOM 1746 C C . SER A 1 229 ? -19.231 -17.515 5.430 1.00 41.22 229 SER A C 1
ATOM 1748 O O . SER A 1 229 ? -18.884 -17.026 6.531 1.00 41.22 229 SER A O 1
#

Sequence (229 aa):
ELLGQRGTQRLQVADPNACTALEPGITVGDAGTADDVDRWASLLGQEALPCGAADFFQAILRQRGLGPVRPFLDRMQGGARLFVCGSASAYSRELARIAERHSVHVLPMLDERDVWIGQVRAALERAGRAMINIARPIDRSLGASLRYQDALAEVVEAVLQRCRIDLMFLEGGATASAVCRRLGWDTFAILGELATGVVAMQPQRRDSPRIVIKPGSYPWPDAVWNGRS

Foldseek 3Di:
DVDDDDDPFDEEEDELVPDDEDDGGHYNYDDPDLVSLLSVLLRDDPPDDDDDDPSNVQSVCVNVVHDDDFDADQADADQAEEEEALDLDPVVVVVQVVCVVLVAAEQEDDPPLVVSLVVQLVRCVPPSHYYYYPNDDDDPDPCPSVVSLLSSLVSVVSNVVPDQHQEYEAEAPSSVVSNCVSVVQDDWDWPHANDVQFTWIDGPDPSDHIYTYHYNPDDDDCNSSDDDD

Secondary structure (DSSP, 8-state):
--S-S---SPEEEE-TTT--SPPSSEEEE--SSHHHHHHHHHT--TT------HHHHHHHHHHTT-----PBPS----S-EEEEE---SHHHHHHHHHHHHTT-EEEEPPSSHHHHHHHHHHHHHHHSEEEEE-------STTHHHHHHHHHHHHHHHHHTTS--SEEEEESHHHHHHHHHHTT---EEEEEEEETTEEEEEESSTTPPEEEEE-TTSPPPGGGT----

Radius of gyration: 21.28 Å; chains: 1; bounding box: 52×40×56 Å